Protein AF-A0A835RWF3-F1 (afdb_monomer)

Sequence (183 aa):
MAVLRDACENWGFFELLNHGISHELMDKVERLTKEHYRRFQEQRFREFASKTLEVGEDKKIVDNLDWESTFFIRHLPVSNIADIPDLEGDHRATMKEFAVELEKLAERLLDLLCEDLGLEKGYLKKAFLGSDGFPTFGTKDDKVSGLQLLKDGRWVDVPRSATPSWSTSETNWRSSRTGGIRA

Foldseek 3Di:
DVLLVCCCVAPVDFDDDPLPPDPVLVVVLVVVVVVLCVPPPVVVLVVVVVVLVVVCPPVVVNVPDDSDTDDDFDPPPDTCLVVPPSQDDPNSVSVNVVVVSVVVSQLVVVQVVCVVVVHDRCPVVVVVVDDPDGPDDDDDDLPDWDDWDQHPNDTDTPDRDPDDPDDDDDPDGDDPDDDDDDD

Mean predicted aligned error: 9.59 Å

Solvent-accessible surface area (backbone atoms only — not comparable to full-atom values): 11978 Å² total; per-residue (Å²): 106,72,68,59,51,48,30,53,77,77,60,71,58,81,88,80,75,91,74,78,70,57,65,70,56,52,55,48,50,53,51,46,51,56,52,46,37,67,76,70,40,47,66,59,47,49,55,51,52,52,52,56,62,73,58,54,84,50,60,78,62,60,77,73,54,79,96,74,85,86,83,86,76,42,69,66,98,64,55,47,59,84,75,42,82,93,50,52,73,69,53,43,53,51,54,53,55,50,50,54,52,49,51,56,45,48,54,54,51,39,35,52,50,18,57,75,70,73,43,59,78,53,48,55,56,61,60,42,75,79,50,102,53,70,91,81,84,81,88,75,62,71,84,63,79,83,58,64,47,82,52,96,93,37,83,41,75,56,73,57,67,86,61,65,90,89,70,74,101,64,97,73,89,78,80,89,83,82,83,87,80,92,130

Organism: Vanilla planifolia (NCBI:txid51239)

InterPro domains:
  IPR026992 Non-haem dioxygenase, N-terminal domain [PF14226] (3-76)
  IPR027443 Isopenicillin N synthase-like superfamily [G3DSA:2.60.120.330] (1-137)
  IPR050295 Plant 2-oxoglutarate-dependent oxidoreductases [PTHR47991] (4-122)

Structure (mmCIF, N/CA/C/O backbone):
data_AF-A0A835RWF3-F1
#
_entry.id   AF-A0A835RWF3-F1
#
loop_
_atom_site.group_PDB
_atom_site.id
_atom_site.type_symbol
_atom_site.label_atom_id
_atom_site.label_alt_id
_atom_site.label_comp_id
_atom_site.label_asym_id
_atom_site.label_entity_id
_atom_site.label_seq_id
_atom_site.pdbx_PDB_ins_code
_atom_site.Cartn_x
_atom_site.Cartn_y
_atom_site.Cartn_z
_atom_site.occupancy
_atom_site.B_iso_or_equiv
_atom_site.auth_seq_id
_atom_site.auth_comp_id
_atom_site.auth_asym_id
_atom_site.auth_atom_id
_atom_site.pdbx_PDB_model_num
ATOM 1 N N . MET A 1 1 ? -19.189 1.560 11.963 1.00 60.47 1 MET A N 1
ATOM 2 C CA . MET A 1 1 ? -18.622 0.397 12.673 1.00 60.47 1 MET A CA 1
ATOM 3 C C . MET A 1 1 ? -19.143 -0.931 12.128 1.00 60.47 1 MET A C 1
ATOM 5 O O . MET A 1 1 ? -18.334 -1.683 11.615 1.00 60.47 1 MET A O 1
ATOM 9 N N . ALA A 1 2 ? -20.461 -1.188 12.059 1.00 80.12 2 ALA A N 1
ATOM 10 C CA . ALA A 1 2 ? -20.990 -2.470 11.543 1.00 80.12 2 ALA A CA 1
ATOM 11 C C . ALA A 1 2 ? -20.459 -2.906 10.155 1.00 80.12 2 ALA A C 1
ATOM 13 O O . ALA A 1 2 ? -20.201 -4.084 9.952 1.00 80.12 2 ALA A O 1
ATOM 14 N N . VAL A 1 3 ? -20.253 -1.970 9.218 1.00 87.69 3 VAL A N 1
ATOM 15 C CA . VAL A 1 3 ? -19.729 -2.280 7.870 1.00 87.69 3 VAL A CA 1
ATOM 16 C C . VAL A 1 3 ? -18.238 -2.637 7.879 1.00 87.69 3 VAL A C 1
ATOM 18 O O . VAL A 1 3 ? -17.827 -3.504 7.118 1.00 87.69 3 VAL A O 1
ATOM 21 N N . LEU A 1 4 ? -17.432 -1.988 8.730 1.00 87.88 4 LEU A N 1
ATOM 22 C CA . LEU A 1 4 ? -16.002 -2.297 8.853 1.00 87.88 4 LEU A CA 1
ATOM 23 C C . LEU A 1 4 ? -15.826 -3.692 9.450 1.00 87.88 4 LEU A C 1
ATOM 25 O O . LEU A 1 4 ? -15.134 -4.518 8.868 1.00 87.88 4 LEU A O 1
ATOM 29 N N . ARG A 1 5 ? -16.533 -3.969 10.551 1.00 90.00 5 ARG A N 1
ATOM 30 C CA . ARG A 1 5 ? -16.585 -5.300 11.156 1.00 90.00 5 ARG A CA 1
ATOM 31 C C . ARG A 1 5 ? -16.996 -6.374 10.154 1.00 90.00 5 ARG A C 1
ATOM 33 O O . ARG A 1 5 ? -16.280 -7.353 10.010 1.00 90.00 5 ARG A O 1
ATOM 40 N N . ASP A 1 6 ? -18.111 -6.176 9.451 1.00 92.44 6 ASP A N 1
ATOM 41 C CA . ASP A 1 6 ? -18.599 -7.126 8.444 1.00 92.44 6 ASP A CA 1
ATOM 42 C C . ASP A 1 6 ? -17.549 -7.390 7.356 1.00 92.44 6 ASP A C 1
ATOM 44 O O . ASP A 1 6 ? -17.281 -8.538 7.013 1.00 92.44 6 ASP A O 1
ATOM 48 N N . ALA A 1 7 ? -16.897 -6.340 6.852 1.00 92.50 7 ALA A N 1
ATOM 49 C CA . ALA A 1 7 ? -15.831 -6.492 5.873 1.00 92.50 7 ALA A CA 1
ATOM 50 C C . ALA A 1 7 ? -14.620 -7.254 6.439 1.00 92.50 7 ALA A C 1
ATOM 52 O O . ALA A 1 7 ? -14.084 -8.139 5.775 1.00 92.50 7 ALA A O 1
ATOM 53 N N . CYS A 1 8 ? -14.200 -6.962 7.669 1.00 91.62 8 CYS A N 1
ATOM 54 C CA . CYS A 1 8 ? -13.105 -7.677 8.320 1.00 91.62 8 CYS A CA 1
ATOM 55 C C . CYS A 1 8 ? -13.433 -9.157 8.562 1.00 91.62 8 CYS A C 1
ATOM 57 O O . CYS A 1 8 ? -12.601 -10.008 8.263 1.00 91.62 8 CYS A O 1
ATOM 59 N N . GLU A 1 9 ? -14.627 -9.466 9.068 1.00 92.44 9 GLU A N 1
ATOM 60 C CA . GLU A 1 9 ? -15.036 -10.829 9.428 1.00 92.44 9 GLU A CA 1
ATOM 61 C C . GLU A 1 9 ? -15.350 -11.692 8.200 1.00 92.44 9 GLU A C 1
ATOM 63 O O . GLU A 1 9 ? -14.989 -12.867 8.161 1.00 92.44 9 GLU A O 1
ATOM 68 N N . ASN A 1 10 ? -16.004 -11.119 7.185 1.00 93.62 10 ASN A N 1
ATOM 69 C CA . ASN A 1 10 ? -16.539 -11.893 6.063 1.00 93.62 10 ASN A CA 1
ATOM 70 C C . ASN A 1 10 ? -15.704 -11.797 4.784 1.00 93.62 10 ASN A C 1
ATOM 72 O O . ASN A 1 10 ? -15.811 -12.689 3.940 1.00 93.62 10 ASN A O 1
ATOM 76 N N . TRP A 1 11 ? -14.890 -10.751 4.622 1.00 93.44 11 TRP A N 1
ATOM 77 C CA . TRP A 1 11 ? -14.106 -10.528 3.402 1.00 93.44 11 TRP A CA 1
ATOM 78 C C . TRP A 1 11 ? -12.598 -10.522 3.633 1.00 93.44 11 TRP A C 1
ATOM 80 O O . TRP A 1 11 ? -11.858 -10.937 2.746 1.00 93.44 11 TRP A O 1
ATOM 90 N N . GLY A 1 12 ? -12.128 -10.017 4.777 1.00 90.62 12 GLY A N 1
ATOM 91 C CA . GLY A 1 12 ? -10.701 -9.769 5.012 1.00 90.62 12 GLY A CA 1
ATOM 92 C C . GLY A 1 12 ? -10.102 -8.693 4.092 1.00 90.62 12 GLY A C 1
ATOM 93 O O . GLY A 1 12 ? -8.891 -8.495 4.082 1.00 90.62 12 GLY A O 1
ATOM 94 N N . PHE A 1 13 ? -10.940 -7.998 3.315 1.00 90.19 13 PHE A N 1
ATOM 95 C CA . PHE A 1 13 ? -10.551 -6.982 2.344 1.00 90.19 13 PHE A CA 1
ATOM 96 C C . PHE A 1 13 ? -11.659 -5.934 2.207 1.00 90.19 13 PHE A C 1
ATOM 98 O O . PHE A 1 13 ? -12.844 -6.270 2.221 1.00 90.19 13 PHE A O 1
ATOM 105 N N . PHE A 1 14 ? -11.286 -4.665 2.052 1.00 90.12 14 PHE A N 1
ATOM 106 C CA . PHE A 1 14 ? -12.218 -3.571 1.788 1.00 90.12 14 PHE A CA 1
ATOM 107 C C . PHE A 1 14 ? -11.515 -2.383 1.139 1.00 90.12 14 PHE A C 1
ATOM 109 O O . PHE A 1 14 ? -10.312 -2.184 1.286 1.00 90.12 14 PHE A O 1
ATOM 116 N N . GLU A 1 15 ? -12.299 -1.569 0.440 1.00 88.94 15 GLU A N 1
ATOM 117 C CA . GLU A 1 15 ? -11.853 -0.289 -0.095 1.00 88.94 15 GLU A CA 1
ATOM 118 C C . GLU A 1 15 ? -12.130 0.830 0.916 1.00 88.94 15 GLU A C 1
ATOM 120 O O . GLU A 1 15 ? -13.226 0.934 1.474 1.00 88.94 15 GLU A O 1
ATOM 125 N N . LEU A 1 16 ? -11.134 1.687 1.135 1.00 88.31 16 LEU A N 1
ATOM 126 C CA . LEU A 1 16 ? -11.281 2.913 1.910 1.00 88.31 16 LEU A CA 1
ATOM 127 C C . LEU A 1 16 ? -11.427 4.088 0.949 1.00 88.31 16 LEU A C 1
ATOM 129 O O . LEU A 1 16 ? -10.512 4.388 0.192 1.00 88.31 16 LEU A O 1
ATOM 133 N N . LEU A 1 17 ? -12.561 4.778 1.020 1.00 88.62 17 LEU A N 1
ATOM 134 C CA . LEU A 1 17 ? -12.793 6.042 0.323 1.00 88.62 17 LEU A CA 1
ATOM 135 C C . LEU A 1 17 ? -12.672 7.202 1.313 1.00 88.62 17 LEU A C 1
ATOM 137 O O . LEU A 1 17 ? -12.885 7.021 2.512 1.00 88.62 17 LEU A O 1
ATOM 141 N N . ASN A 1 18 ? -12.361 8.403 0.817 1.00 89.88 18 ASN A N 1
ATOM 142 C CA . ASN A 1 18 ? -12.198 9.605 1.648 1.00 89.88 18 ASN A CA 1
ATOM 143 C C . ASN A 1 18 ? -11.175 9.409 2.791 1.00 89.88 18 ASN A C 1
ATOM 145 O O . ASN A 1 18 ? -11.361 9.887 3.907 1.00 89.88 18 ASN A O 1
ATOM 149 N N . HIS A 1 19 ? -10.085 8.688 2.512 1.00 90.94 19 HIS A N 1
ATOM 150 C CA . HIS A 1 19 ? -9.054 8.299 3.486 1.00 90.94 19 HIS A CA 1
ATOM 151 C C . HIS A 1 19 ? -8.172 9.465 3.979 1.00 90.94 19 HIS A C 1
ATOM 153 O O . HIS A 1 19 ? -7.425 9.308 4.949 1.00 90.94 19 HIS A O 1
ATOM 159 N N . GLY A 1 20 ? -8.267 10.633 3.334 1.00 92.88 20 GLY A N 1
ATOM 160 C CA . GLY A 1 20 ? -7.576 11.867 3.723 1.00 92.88 20 GLY A CA 1
ATOM 161 C C . GLY A 1 20 ? -6.173 12.042 3.138 1.00 92.88 20 GLY A C 1
ATOM 162 O O . GLY A 1 20 ? -5.530 13.041 3.436 1.00 92.88 20 GLY A O 1
ATOM 163 N N . ILE A 1 21 ? -5.707 11.112 2.297 1.00 94.69 21 ILE A N 1
ATOM 164 C CA . ILE A 1 21 ? -4.452 11.291 1.547 1.00 94.69 21 ILE A CA 1
ATOM 165 C C . ILE A 1 21 ? -4.753 12.181 0.344 1.00 94.69 21 ILE A C 1
ATOM 167 O O . ILE A 1 21 ? -5.747 11.956 -0.349 1.00 94.69 21 ILE A O 1
ATOM 171 N N . SER A 1 22 ? -3.904 13.185 0.113 1.00 96.31 22 SER A N 1
ATOM 172 C CA . SER A 1 22 ? -4.084 14.132 -0.985 1.00 96.31 22 SER A CA 1
ATOM 173 C C . SER A 1 22 ? -4.167 13.422 -2.331 1.00 96.31 22 SER A C 1
ATOM 175 O O . SER A 1 22 ? -3.372 12.546 -2.665 1.00 96.31 22 SER A O 1
ATOM 177 N N . HIS A 1 23 ? -5.125 13.878 -3.118 1.00 92.44 23 HIS A N 1
ATOM 178 C CA . HIS A 1 23 ? -5.380 13.424 -4.469 1.00 92.44 23 HIS A CA 1
ATOM 179 C C . HIS A 1 23 ? -4.183 13.693 -5.386 1.00 92.44 23 HIS A C 1
ATOM 181 O O . HIS A 1 23 ? -3.726 12.814 -6.106 1.00 92.44 23 HIS A O 1
ATOM 187 N N . GLU A 1 24 ? -3.600 14.884 -5.250 1.00 95.94 24 GLU A N 1
ATOM 188 C CA . GLU A 1 24 ? -2.390 15.288 -5.963 1.00 95.94 24 GLU A CA 1
ATOM 189 C C . GLU A 1 24 ? -1.197 14.384 -5.620 1.00 95.94 24 GLU A C 1
ATOM 191 O O . GLU A 1 24 ? -0.414 14.024 -6.499 1.00 95.94 24 GLU A O 1
ATOM 196 N N . LEU A 1 25 ? -1.076 13.968 -4.353 1.00 96.00 25 LEU A N 1
ATOM 197 C CA . LEU A 1 25 ? -0.019 13.055 -3.920 1.00 96.00 25 LEU A CA 1
ATOM 198 C C . LEU A 1 25 ? -0.203 11.663 -4.537 1.00 96.00 25 LEU A C 1
ATOM 200 O O . LEU A 1 25 ? 0.760 11.096 -5.048 1.00 96.00 25 LEU A O 1
ATOM 204 N N . MET A 1 26 ? -1.430 11.136 -4.539 1.00 94.38 26 MET A N 1
ATOM 205 C CA . MET A 1 26 ? -1.761 9.846 -5.159 1.00 94.38 26 MET A CA 1
ATOM 206 C C . MET A 1 26 ? -1.460 9.851 -6.665 1.00 94.38 26 MET A C 1
ATOM 208 O O . MET A 1 26 ? -0.757 8.962 -7.149 1.00 94.38 26 MET A O 1
ATOM 212 N N . ASP A 1 27 ? -1.898 10.893 -7.380 1.00 94.00 27 ASP A N 1
ATOM 213 C CA . ASP A 1 27 ? -1.648 11.065 -8.818 1.00 94.00 27 ASP A CA 1
ATOM 214 C C . ASP A 1 27 ? -0.138 11.155 -9.111 1.00 94.00 27 ASP A C 1
ATOM 216 O O . ASP A 1 27 ? 0.378 10.580 -10.077 1.00 94.00 27 ASP A O 1
ATOM 220 N N . LYS A 1 28 ? 0.614 11.850 -8.247 1.00 96.19 28 LYS A N 1
ATOM 221 C CA . LYS A 1 28 ? 2.070 11.977 -8.361 1.00 96.19 28 LYS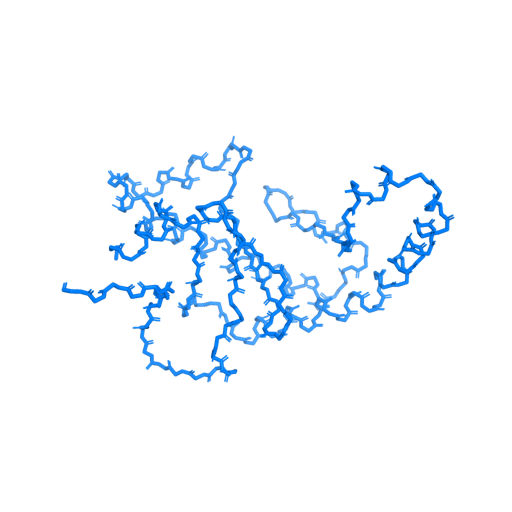 A CA 1
ATOM 222 C C . LYS A 1 28 ? 2.787 10.647 -8.119 1.00 96.19 28 LYS A C 1
ATOM 224 O O . LYS A 1 28 ? 3.695 10.318 -8.885 1.00 96.19 28 LYS A O 1
ATOM 229 N N . VAL A 1 29 ? 2.379 9.879 -7.104 1.00 95.38 29 VAL A N 1
ATOM 230 C CA . VAL A 1 29 ? 2.902 8.530 -6.819 1.00 95.38 29 VAL A CA 1
ATOM 231 C C . VAL A 1 29 ? 2.658 7.605 -8.007 1.00 95.38 29 VAL A C 1
ATOM 233 O O . VAL A 1 29 ? 3.597 6.959 -8.475 1.00 95.38 29 VAL A O 1
ATOM 236 N N . GLU A 1 30 ? 1.434 7.573 -8.540 1.00 94.06 30 GLU A N 1
ATOM 237 C CA . GLU A 1 30 ? 1.084 6.742 -9.695 1.00 94.06 30 GLU A CA 1
ATOM 238 C C . GLU A 1 30 ? 1.959 7.085 -10.907 1.00 94.06 30 GLU A C 1
ATOM 240 O O . GLU A 1 30 ? 2.602 6.209 -11.499 1.00 94.06 30 GLU A O 1
ATOM 245 N N . ARG A 1 31 ? 2.031 8.375 -11.254 1.00 95.38 31 ARG A N 1
ATOM 246 C CA . ARG A 1 31 ? 2.806 8.858 -12.397 1.00 95.38 31 ARG A CA 1
ATOM 247 C C . ARG A 1 31 ? 4.287 8.500 -12.267 1.00 95.38 31 ARG A C 1
ATOM 249 O O . ARG A 1 31 ? 4.854 7.929 -13.198 1.00 95.38 31 ARG A O 1
ATOM 256 N N . LEU A 1 32 ? 4.911 8.809 -11.129 1.00 95.50 32 LEU A N 1
ATOM 257 C CA . LEU A 1 32 ? 6.342 8.565 -10.916 1.00 95.50 32 LEU A CA 1
ATOM 258 C C . LEU A 1 32 ? 6.672 7.070 -10.851 1.00 95.50 32 LEU A C 1
ATOM 260 O O . LEU A 1 32 ? 7.703 6.655 -11.381 1.00 95.50 32 LEU A O 1
ATOM 264 N N . THR A 1 33 ? 5.775 6.246 -10.304 1.00 93.94 33 THR A N 1
ATOM 265 C CA . THR A 1 33 ? 5.931 4.783 -10.295 1.00 93.94 33 THR A CA 1
ATOM 266 C C . THR A 1 33 ? 5.896 4.217 -11.717 1.00 93.94 33 THR A C 1
ATOM 268 O O . THR A 1 33 ? 6.773 3.436 -12.098 1.00 93.94 33 THR A O 1
ATOM 271 N N . LYS A 1 34 ? 4.940 4.662 -12.547 1.00 93.69 34 LYS A N 1
ATOM 272 C CA . LYS A 1 34 ? 4.842 4.265 -13.964 1.00 93.69 34 LYS A CA 1
ATOM 273 C C . LYS A 1 34 ? 6.049 4.737 -14.780 1.00 93.69 34 LYS A C 1
ATOM 275 O O . LYS A 1 34 ? 6.561 3.988 -15.611 1.00 93.69 34 LYS A O 1
ATOM 280 N N . GLU A 1 35 ? 6.526 5.959 -14.548 1.00 94.81 35 GLU A N 1
ATOM 281 C CA . GLU A 1 35 ? 7.738 6.485 -15.188 1.00 94.81 35 GLU 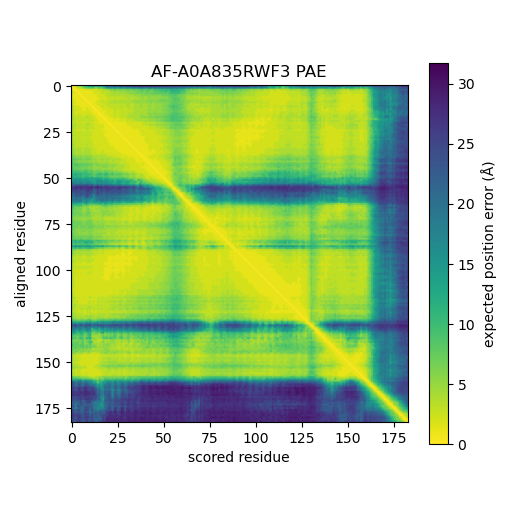A CA 1
ATOM 282 C C . GLU A 1 35 ? 8.991 5.697 -14.782 1.00 94.81 35 GLU A C 1
ATOM 284 O O . GLU A 1 35 ? 9.794 5.346 -15.647 1.00 94.81 35 GLU A O 1
ATOM 289 N N . HIS A 1 36 ? 9.142 5.373 -13.496 1.00 94.19 36 HIS A N 1
ATOM 290 C CA . HIS A 1 36 ? 10.252 4.568 -12.990 1.00 94.19 36 HIS A CA 1
ATOM 291 C C . HIS A 1 36 ? 10.258 3.163 -13.603 1.00 94.19 36 HIS A C 1
ATOM 293 O O . HIS A 1 36 ? 11.308 2.705 -14.053 1.00 94.19 36 HIS A O 1
ATOM 299 N N . TYR A 1 37 ? 9.094 2.505 -13.705 1.00 93.50 37 TYR A N 1
ATOM 300 C CA . TYR A 1 37 ? 8.985 1.211 -14.384 1.00 93.50 37 TYR A CA 1
ATOM 301 C C . TYR A 1 37 ? 9.517 1.281 -15.820 1.00 93.50 37 TYR A C 1
ATOM 303 O O . TYR A 1 37 ? 10.431 0.535 -16.166 1.00 93.50 37 TYR A O 1
ATOM 311 N N . ARG A 1 38 ? 9.012 2.225 -16.627 1.00 94.69 38 ARG A N 1
ATOM 312 C CA . ARG A 1 38 ? 9.420 2.390 -18.035 1.00 94.69 38 ARG A CA 1
ATOM 313 C C . ARG A 1 38 ? 10.918 2.649 -18.189 1.00 94.69 38 ARG A C 1
ATOM 315 O O . ARG A 1 38 ? 11.529 2.175 -19.138 1.00 94.69 38 ARG A O 1
ATOM 322 N N . ARG A 1 39 ? 11.510 3.427 -17.278 1.00 93.50 39 ARG A N 1
ATOM 323 C CA . ARG A 1 39 ? 12.925 3.820 -17.365 1.00 93.50 39 ARG A CA 1
ATOM 324 C C . ARG A 1 39 ? 13.886 2.740 -16.880 1.00 93.50 39 ARG A C 1
ATOM 326 O O . ARG A 1 39 ? 14.922 2.551 -17.504 1.00 93.50 39 ARG A O 1
ATOM 333 N N . PHE A 1 40 ? 13.568 2.069 -15.774 1.00 91.56 40 PHE A N 1
ATOM 334 C CA . PHE A 1 40 ? 14.557 1.274 -15.036 1.00 91.56 40 PHE A CA 1
ATOM 335 C C . PHE A 1 40 ? 14.208 -0.209 -14.912 1.00 91.56 40 PHE A C 1
ATOM 337 O O . PHE A 1 40 ? 15.105 -1.034 -14.736 1.00 91.56 40 PHE A O 1
ATOM 344 N N . GLN A 1 41 ? 12.928 -0.572 -15.010 1.00 90.25 41 GLN A N 1
ATOM 345 C CA . GLN A 1 41 ? 12.485 -1.948 -14.774 1.00 90.25 41 GLN A CA 1
ATOM 346 C C . GLN A 1 41 ? 12.061 -2.676 -16.047 1.00 90.25 41 GLN A C 1
ATOM 348 O O . GLN A 1 41 ? 12.323 -3.866 -16.176 1.00 90.25 41 GLN A O 1
ATOM 353 N N . GLU A 1 42 ? 11.455 -1.977 -17.006 1.00 93.69 42 GLU A N 1
ATOM 354 C CA . GLU A 1 42 ? 10.841 -2.591 -18.184 1.00 93.69 42 GLU A CA 1
ATOM 355 C C . GLU A 1 42 ? 11.834 -3.424 -19.001 1.00 93.69 42 GLU A C 1
ATOM 357 O O . GLU A 1 42 ? 11.530 -4.558 -19.367 1.00 93.69 42 GLU A O 1
ATOM 362 N N . GLN A 1 43 ? 13.043 -2.910 -19.248 1.00 92.00 43 GLN A N 1
ATOM 363 C CA . GLN A 1 43 ? 14.064 -3.671 -19.970 1.00 92.00 43 GLN A CA 1
ATOM 364 C C . GLN A 1 43 ? 14.501 -4.918 -19.189 1.00 92.00 43 GLN A C 1
ATOM 366 O O . GLN A 1 43 ? 14.512 -6.011 -19.752 1.00 92.00 43 GLN A O 1
ATOM 371 N N . ARG A 1 44 ? 14.808 -4.772 -17.892 1.00 89.06 44 ARG A N 1
ATOM 372 C CA . ARG A 1 44 ? 15.211 -5.893 -17.023 1.00 89.06 44 ARG A CA 1
ATOM 373 C C . ARG A 1 44 ? 14.125 -6.973 -16.987 1.00 89.06 44 ARG A C 1
ATOM 375 O O . ARG A 1 44 ? 14.429 -8.158 -17.086 1.00 89.06 44 ARG A O 1
ATOM 382 N N . PHE A 1 45 ? 12.861 -6.557 -16.916 1.00 90.31 45 PHE A N 1
ATOM 383 C CA . PHE A 1 45 ? 11.712 -7.452 -16.940 1.00 90.31 45 PHE A CA 1
ATOM 384 C C . PHE A 1 45 ? 11.550 -8.162 -18.289 1.00 90.31 45 PHE A C 1
ATOM 386 O O . PHE A 1 45 ? 11.323 -9.366 -18.321 1.00 90.31 45 PHE A O 1
ATOM 393 N N . ARG A 1 46 ? 11.716 -7.457 -19.415 1.00 88.81 46 ARG A N 1
ATOM 394 C CA . ARG A 1 46 ? 11.670 -8.068 -20.755 1.00 88.81 46 ARG A CA 1
ATOM 395 C C . ARG A 1 46 ? 12.784 -9.093 -20.960 1.00 88.81 46 ARG A C 1
ATOM 397 O O . ARG A 1 46 ? 12.530 -10.153 -21.521 1.00 88.81 46 ARG A O 1
ATOM 404 N N . GLU A 1 47 ? 13.997 -8.803 -20.495 1.00 88.25 47 GLU A N 1
ATOM 405 C CA . GLU A 1 47 ? 15.125 -9.740 -20.555 1.00 88.25 47 GLU A CA 1
ATOM 406 C C . GLU A 1 47 ? 14.874 -10.986 -19.699 1.00 88.25 47 GLU A C 1
ATOM 408 O O . GLU A 1 47 ? 15.140 -12.104 -20.139 1.00 88.25 47 GLU A O 1
ATOM 413 N N . PHE A 1 48 ? 14.328 -10.801 -18.495 1.00 85.94 48 PHE A N 1
ATOM 414 C CA . PHE A 1 48 ? 13.883 -11.895 -17.637 1.00 85.94 48 PHE A CA 1
ATOM 415 C C . PHE A 1 48 ? 12.802 -12.742 -18.319 1.00 85.94 48 PHE A C 1
ATOM 417 O O . PHE A 1 48 ? 12.960 -13.954 -18.436 1.00 85.94 48 PHE A O 1
ATOM 424 N N . ALA A 1 49 ? 11.753 -12.106 -18.844 1.00 84.19 49 ALA A N 1
ATOM 425 C CA . ALA A 1 49 ? 10.658 -12.777 -19.533 1.00 84.19 49 ALA A CA 1
ATOM 426 C C . ALA A 1 49 ? 11.139 -13.569 -20.761 1.00 84.19 49 ALA A C 1
ATOM 428 O O . ALA A 1 49 ? 10.744 -14.719 -20.930 1.00 84.19 49 ALA A O 1
ATOM 429 N N . SER A 1 50 ? 12.026 -12.993 -21.583 1.00 84.62 50 SER A N 1
ATOM 430 C CA . SER A 1 50 ? 12.622 -13.673 -22.745 1.00 84.62 50 SER A CA 1
ATOM 431 C C . SER A 1 50 ? 13.342 -14.951 -22.329 1.00 84.62 50 SER A C 1
ATOM 433 O O . SER A 1 50 ? 13.058 -16.019 -22.863 1.00 84.62 50 SER A O 1
ATOM 435 N N . LYS A 1 51 ? 14.221 -14.864 -21.322 1.00 80.38 51 LYS A N 1
ATOM 436 C CA . LYS A 1 51 ? 14.982 -16.019 -20.824 1.00 80.38 51 LYS A CA 1
ATOM 437 C C . LYS A 1 51 ? 14.068 -17.100 -20.255 1.00 80.38 51 LYS A C 1
ATOM 439 O O . LYS A 1 51 ? 14.266 -18.273 -20.544 1.00 80.38 51 LYS A O 1
ATOM 444 N N . THR A 1 52 ? 13.058 -16.721 -19.476 1.00 77.44 52 THR A N 1
ATOM 445 C CA . THR A 1 52 ? 12.100 -17.673 -18.897 1.00 77.44 52 THR A CA 1
ATOM 446 C C . THR A 1 52 ? 11.291 -18.396 -19.977 1.00 77.44 52 THR A C 1
ATOM 448 O O . THR A 1 52 ? 11.064 -19.598 -19.866 1.00 77.44 52 THR A O 1
ATOM 451 N N . LEU A 1 53 ? 10.896 -17.697 -21.047 1.00 75.12 53 LEU A N 1
ATOM 452 C CA . LEU A 1 53 ? 10.181 -18.295 -22.179 1.00 75.12 53 LEU A CA 1
ATOM 453 C C . LEU A 1 53 ? 11.081 -19.203 -23.033 1.00 75.12 53 LEU A C 1
ATOM 455 O O . LEU A 1 53 ? 10.619 -20.241 -23.499 1.00 75.12 53 LEU A O 1
ATOM 459 N N . GLU A 1 54 ? 12.358 -18.853 -23.207 1.00 73.19 54 GLU A N 1
ATOM 460 C CA . GLU A 1 54 ? 13.351 -19.677 -23.917 1.00 73.19 54 GLU A CA 1
ATOM 461 C C . GLU A 1 54 ? 13.709 -20.966 -23.156 1.00 73.19 54 GLU A C 1
ATOM 463 O O . GLU A 1 54 ? 13.935 -22.002 -23.774 1.00 73.19 54 GLU A O 1
ATOM 468 N N . VAL A 1 55 ? 13.708 -20.931 -21.818 1.00 65.25 55 VAL A N 1
ATOM 469 C CA . VAL A 1 55 ? 13.956 -22.092 -20.933 1.00 65.25 55 VAL A CA 1
ATOM 470 C C . VAL A 1 55 ? 12.699 -22.972 -20.754 1.00 65.25 55 VAL A C 1
ATOM 472 O O . VAL A 1 55 ? 12.742 -24.000 -20.079 1.00 65.25 55 VAL A O 1
ATOM 475 N N . GLY A 1 56 ? 11.576 -22.617 -21.390 1.00 58.94 56 GLY A N 1
ATOM 476 C CA . GLY A 1 56 ? 10.244 -23.219 -21.232 1.00 58.94 56 GLY A CA 1
ATOM 477 C C . GLY A 1 56 ? 10.067 -24.700 -21.613 1.00 58.94 56 GLY A C 1
ATOM 478 O O . GLY A 1 56 ? 8.928 -25.152 -21.743 1.00 58.94 56 GLY A O 1
ATOM 479 N N . GLU A 1 57 ? 11.139 -25.480 -21.772 1.00 55.22 57 GLU A N 1
ATOM 480 C CA . GLU A 1 57 ? 11.062 -26.941 -21.922 1.00 55.22 57 GLU A CA 1
ATOM 481 C C . GLU A 1 57 ? 10.683 -27.646 -20.603 1.00 55.22 57 GLU A C 1
ATOM 483 O O . GLU A 1 57 ? 10.084 -28.722 -20.634 1.00 55.22 57 GLU A O 1
ATOM 488 N N . ASP A 1 58 ? 10.917 -27.011 -19.446 1.00 62.75 58 ASP A N 1
ATOM 489 C CA . ASP A 1 58 ? 10.607 -27.566 -18.122 1.00 62.75 58 ASP A CA 1
ATOM 490 C C . ASP A 1 58 ? 9.414 -26.835 -17.463 1.00 62.75 58 ASP A C 1
ATOM 492 O O . ASP A 1 58 ? 9.558 -25.970 -16.595 1.00 62.75 58 ASP A O 1
ATOM 496 N N . LYS A 1 59 ? 8.190 -27.182 -17.896 1.00 59.12 59 LYS A N 1
ATOM 497 C CA . LYS A 1 59 ? 6.912 -26.539 -17.493 1.00 59.12 59 LYS A CA 1
ATOM 498 C C . LYS A 1 59 ? 6.744 -26.304 -15.984 1.00 59.12 59 LYS A C 1
ATOM 500 O O . LYS A 1 59 ? 6.139 -25.317 -15.585 1.00 59.12 59 LYS A O 1
ATOM 505 N N . LYS A 1 60 ? 7.310 -27.172 -15.138 1.00 62.56 60 LYS A N 1
ATOM 506 C CA . LYS A 1 60 ? 7.224 -27.053 -13.670 1.00 62.56 60 LYS A CA 1
ATOM 507 C C . LYS A 1 60 ? 7.934 -25.819 -13.102 1.00 62.56 60 LYS A C 1
ATOM 509 O O . LYS A 1 60 ? 7.587 -25.388 -12.005 1.00 62.56 60 LYS A O 1
ATOM 514 N N . ILE A 1 61 ? 8.940 -25.289 -13.798 1.00 61.38 61 ILE A N 1
ATOM 515 C CA . ILE A 1 61 ? 9.686 -24.102 -13.360 1.00 61.38 61 ILE A CA 1
ATOM 516 C C . ILE A 1 61 ? 8.881 -22.834 -13.669 1.00 61.38 61 ILE A C 1
ATOM 518 O O . ILE A 1 61 ? 8.826 -21.930 -12.841 1.00 61.38 61 ILE A O 1
ATOM 522 N N . VAL A 1 62 ? 8.209 -22.796 -14.823 1.00 64.12 62 VAL A N 1
ATOM 523 C CA . VAL A 1 62 ? 7.402 -21.647 -15.264 1.00 64.12 62 VAL A CA 1
ATOM 524 C C . VAL A 1 62 ? 6.125 -21.495 -14.429 1.00 64.12 62 VAL A C 1
ATOM 526 O O . VAL A 1 62 ? 5.772 -20.375 -14.078 1.00 64.12 62 VAL A O 1
ATOM 529 N N . ASP A 1 63 ? 5.479 -22.600 -14.039 1.00 68.81 63 ASP A N 1
ATOM 530 C CA . ASP A 1 63 ? 4.239 -22.572 -13.238 1.00 68.81 63 ASP A CA 1
ATOM 531 C C . ASP A 1 63 ? 4.424 -22.019 -11.806 1.00 68.81 63 ASP A C 1
ATOM 533 O O . ASP A 1 63 ? 3.441 -21.699 -11.144 1.00 68.81 63 ASP A O 1
ATOM 537 N N . ASN A 1 64 ? 5.665 -21.903 -11.317 1.00 74.94 64 ASN A N 1
ATOM 538 C CA . ASN A 1 64 ? 5.987 -21.402 -9.972 1.00 74.94 64 ASN A CA 1
ATOM 539 C C . ASN A 1 64 ? 6.650 -20.015 -9.986 1.00 74.94 64 ASN A C 1
ATOM 541 O O . ASN A 1 64 ? 7.277 -19.627 -8.999 1.00 74.94 64 ASN A O 1
ATOM 545 N N . LEU A 1 65 ? 6.579 -19.299 -11.109 1.00 79.38 65 LEU A N 1
ATOM 546 C CA . LEU A 1 65 ? 7.256 -18.022 -11.290 1.00 79.38 65 LEU A CA 1
ATOM 547 C C . LEU A 1 65 ? 6.239 -16.892 -11.458 1.00 79.38 65 LEU A C 1
ATOM 549 O O . LEU A 1 65 ? 5.397 -16.925 -12.355 1.00 79.38 65 LEU A O 1
ATOM 553 N N . ASP A 1 66 ? 6.348 -15.871 -10.610 1.00 83.12 66 ASP A N 1
ATOM 554 C CA . ASP A 1 66 ? 5.463 -14.712 -10.663 1.00 83.12 66 ASP A CA 1
ATOM 555 C C . ASP A 1 66 ? 5.825 -13.808 -11.848 1.00 83.12 66 ASP A C 1
ATOM 557 O O . ASP A 1 66 ? 6.964 -13.353 -11.998 1.00 83.12 66 ASP A O 1
ATOM 561 N N . TRP A 1 67 ? 4.839 -13.516 -12.700 1.00 88.38 67 TRP A N 1
ATOM 562 C CA . TRP A 1 67 ? 4.974 -12.530 -13.774 1.00 88.38 67 TRP A CA 1
ATOM 563 C C . TRP A 1 67 ? 4.879 -11.114 -13.191 1.00 88.38 67 TRP A C 1
ATOM 565 O O . TRP A 1 67 ? 3.880 -10.412 -13.350 1.00 88.38 67 TRP A O 1
ATOM 575 N N . GLU A 1 68 ? 5.923 -10.708 -12.473 1.00 89.69 68 GLU A N 1
ATOM 576 C CA . GLU A 1 68 ? 5.946 -9.476 -11.688 1.00 89.69 68 GLU A CA 1
ATOM 577 C C . GLU A 1 68 ? 7.285 -8.731 -11.831 1.00 89.69 68 GLU A C 1
ATOM 579 O O . GLU A 1 68 ? 8.342 -9.324 -12.047 1.00 89.69 68 GLU A O 1
ATOM 584 N N . SER A 1 69 ? 7.246 -7.402 -11.702 1.00 90.12 69 SER A N 1
ATOM 585 C CA . SER A 1 69 ? 8.433 -6.550 -11.608 1.00 90.12 69 SER A CA 1
ATOM 586 C C . SER A 1 69 ? 8.304 -5.639 -10.395 1.00 90.12 69 SER A C 1
ATOM 588 O O . SER A 1 69 ? 7.549 -4.664 -10.432 1.00 90.12 69 SER A O 1
ATOM 590 N N . THR A 1 70 ? 9.090 -5.922 -9.358 1.00 90.44 70 THR A N 1
ATOM 591 C CA . THR A 1 70 ? 8.892 -5.320 -8.033 1.00 90.44 70 THR A CA 1
ATOM 592 C C . THR A 1 70 ? 10.190 -4.794 -7.439 1.00 90.44 70 THR A C 1
ATOM 594 O O . THR A 1 70 ? 11.272 -5.345 -7.634 1.00 90.44 70 THR A O 1
ATOM 597 N N . PHE A 1 71 ? 10.067 -3.713 -6.671 1.00 88.94 71 PHE A N 1
ATOM 598 C CA . PHE A 1 71 ? 11.105 -3.196 -5.788 1.00 88.94 71 PHE A CA 1
ATOM 599 C C . PHE A 1 71 ? 10.475 -2.845 -4.438 1.00 88.94 71 PHE A C 1
ATOM 601 O O . PHE A 1 71 ? 9.292 -2.513 -4.366 1.00 88.94 71 PHE A O 1
ATOM 608 N N . PHE A 1 72 ? 11.262 -2.901 -3.363 1.00 89.56 72 PHE A N 1
ATOM 609 C CA . PHE A 1 72 ? 10.749 -2.743 -2.003 1.00 89.56 72 PHE A CA 1
ATOM 610 C C . PHE A 1 72 ? 11.322 -1.502 -1.318 1.00 89.56 72 PHE A C 1
ATOM 612 O O . PHE A 1 72 ? 12.536 -1.387 -1.121 1.00 89.56 72 PHE A O 1
ATOM 619 N N . ILE A 1 73 ? 10.429 -0.605 -0.892 1.00 89.81 73 ILE A N 1
ATOM 620 C CA . ILE A 1 73 ? 10.747 0.490 0.027 1.00 89.81 73 ILE A CA 1
ATOM 621 C C . ILE A 1 73 ? 10.311 0.073 1.430 1.00 89.81 73 ILE A C 1
ATOM 623 O O . ILE A 1 73 ? 9.124 0.021 1.743 1.00 89.81 73 ILE A O 1
ATOM 627 N N . ARG A 1 74 ? 11.283 -0.167 2.304 1.00 88.31 74 ARG A N 1
ATOM 628 C CA . ARG A 1 74 ? 11.066 -0.237 3.744 1.00 88.31 74 ARG A CA 1
ATOM 629 C C . ARG A 1 74 ? 11.064 1.187 4.294 1.00 88.31 74 ARG A C 1
ATOM 631 O O . ARG A 1 74 ? 12.016 1.940 4.076 1.00 88.31 74 ARG A O 1
ATOM 638 N N . HIS A 1 75 ? 10.003 1.557 5.004 1.00 86.12 75 HIS A N 1
ATOM 639 C CA . HIS A 1 75 ? 9.916 2.844 5.701 1.00 86.12 75 HIS A CA 1
ATOM 640 C C . HIS A 1 75 ? 10.407 2.730 7.150 1.00 86.12 75 HIS A C 1
ATOM 642 O O . HIS A 1 75 ? 11.245 3.519 7.579 1.00 86.12 75 HIS A O 1
ATOM 648 N N . LEU A 1 76 ? 9.952 1.693 7.857 1.00 84.50 76 LEU A N 1
ATOM 649 C CA . LEU A 1 76 ? 10.219 1.449 9.274 1.00 84.50 76 LEU A CA 1
ATOM 650 C C . LEU A 1 76 ? 10.814 0.046 9.510 1.00 84.50 76 LEU A C 1
ATOM 652 O 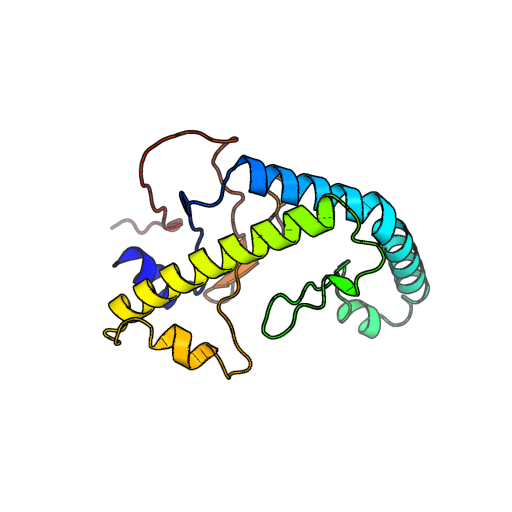O . LEU A 1 76 ? 10.661 -0.832 8.660 1.00 84.50 76 LEU A O 1
ATOM 656 N N . PRO A 1 77 ? 11.499 -0.185 10.647 1.00 82.25 77 PRO A N 1
ATOM 657 C CA . PRO A 1 77 ? 11.941 0.834 11.609 1.00 82.25 77 PRO A CA 1
ATOM 658 C C . PRO A 1 77 ? 13.089 1.694 11.059 1.00 82.25 77 PRO A C 1
ATOM 660 O O . PRO A 1 77 ? 13.285 2.823 11.493 1.00 82.25 77 PRO A O 1
ATOM 663 N N . VAL A 1 78 ? 13.829 1.175 10.074 1.00 86.94 78 VAL A N 1
ATOM 664 C CA . VAL A 1 78 ? 14.918 1.878 9.391 1.00 86.94 78 VAL A CA 1
ATOM 665 C C . VAL A 1 78 ? 14.647 1.861 7.900 1.00 86.94 78 VAL A C 1
ATOM 667 O O . VAL A 1 78 ? 14.554 0.787 7.289 1.00 86.94 78 VAL A O 1
ATOM 670 N N . SER A 1 79 ? 14.536 3.049 7.313 1.00 90.00 79 SER A N 1
ATOM 671 C CA . SER A 1 79 ? 14.223 3.161 5.898 1.00 90.00 79 SER A CA 1
ATOM 672 C C . SER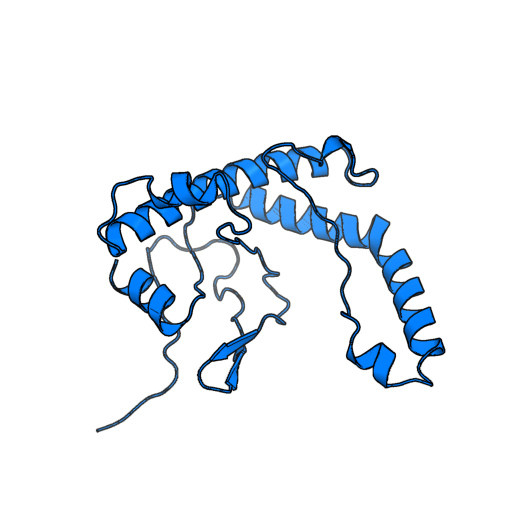 A 1 79 ? 15.403 2.755 5.018 1.00 90.00 79 SER A C 1
ATOM 674 O O . SER A 1 79 ? 16.511 3.240 5.218 1.00 90.00 79 SER A O 1
ATOM 676 N N . ASN A 1 80 ? 15.153 1.913 4.010 1.00 92.94 80 ASN A N 1
ATOM 677 C CA . ASN A 1 80 ? 16.137 1.593 2.963 1.00 92.94 80 ASN A CA 1
ATOM 678 C C . ASN A 1 80 ? 16.044 2.544 1.760 1.00 92.94 80 ASN A C 1
ATOM 680 O O . ASN A 1 80 ? 16.706 2.326 0.750 1.00 92.94 80 ASN A O 1
ATOM 684 N N . ILE A 1 81 ? 15.195 3.577 1.813 1.00 93.38 81 ILE A N 1
ATOM 685 C CA . ILE A 1 81 ? 14.917 4.401 0.634 1.00 93.38 81 ILE A CA 1
ATOM 686 C C . ILE A 1 81 ? 16.166 5.140 0.144 1.00 93.38 81 ILE A C 1
ATOM 688 O O . ILE A 1 81 ? 16.225 5.534 -1.015 1.00 93.38 81 ILE A O 1
ATOM 692 N N . ALA A 1 82 ? 17.155 5.350 1.023 1.00 91.38 82 ALA A N 1
ATOM 693 C CA . ALA A 1 82 ? 18.471 5.895 0.696 1.00 91.38 82 ALA A CA 1
ATOM 694 C C . ALA A 1 82 ? 19.245 4.990 -0.285 1.00 91.38 82 ALA A C 1
ATOM 696 O O . ALA A 1 82 ? 19.898 5.494 -1.197 1.00 91.38 82 ALA A O 1
ATOM 697 N N . ASP A 1 83 ? 19.074 3.678 -0.140 1.00 92.62 83 ASP A N 1
ATOM 698 C CA . ASP A 1 83 ? 19.887 2.639 -0.773 1.00 92.62 83 ASP A CA 1
ATOM 699 C C . ASP A 1 83 ? 19.336 2.186 -2.128 1.00 92.62 83 ASP A C 1
ATOM 701 O O . ASP A 1 83 ? 19.958 1.377 -2.811 1.00 92.62 83 ASP A O 1
ATOM 705 N N . ILE A 1 84 ? 18.165 2.689 -2.529 1.00 91.38 84 ILE A N 1
ATOM 706 C CA . ILE A 1 84 ? 17.563 2.366 -3.822 1.00 91.38 84 ILE A CA 1
ATOM 707 C C . ILE A 1 84 ? 18.220 3.261 -4.884 1.00 91.38 84 ILE A C 1
ATOM 709 O O . ILE A 1 84 ? 17.988 4.477 -4.861 1.00 91.38 84 ILE A O 1
ATOM 713 N N . PRO A 1 85 ? 19.040 2.699 -5.793 1.00 86.38 85 PRO A N 1
ATOM 714 C CA . PRO A 1 85 ? 19.872 3.492 -6.695 1.00 86.38 85 PRO A CA 1
ATOM 715 C C . PRO A 1 85 ? 19.028 4.263 -7.713 1.00 86.38 85 PRO A C 1
ATOM 717 O O . PRO A 1 85 ? 19.180 5.468 -7.846 1.00 86.38 85 PRO A O 1
ATOM 720 N N . ASP A 1 86 ? 18.059 3.593 -8.339 1.00 90.50 86 ASP A N 1
ATOM 721 C CA . ASP A 1 86 ? 17.277 4.136 -9.459 1.00 90.50 86 ASP A CA 1
ATOM 722 C C . ASP A 1 86 ? 16.102 5.045 -9.000 1.00 90.50 86 ASP A C 1
ATOM 724 O O . ASP A 1 86 ? 15.345 5.591 -9.808 1.00 90.50 86 ASP A O 1
ATOM 728 N N . LEU A 1 87 ? 15.943 5.240 -7.683 1.00 90.69 87 LEU A N 1
ATOM 729 C CA . LEU A 1 87 ? 14.869 6.031 -7.076 1.00 90.69 87 LEU A CA 1
ATOM 730 C C . LEU A 1 87 ? 15.371 7.423 -6.681 1.00 90.69 87 LEU A C 1
ATOM 732 O O . LEU A 1 87 ? 15.683 7.678 -5.522 1.00 90.69 87 LEU A O 1
ATOM 736 N N . GLU A 1 88 ? 15.470 8.354 -7.620 1.00 86.25 88 GLU A N 1
ATOM 737 C CA . GLU A 1 88 ? 16.129 9.647 -7.379 1.00 86.25 88 GLU A CA 1
ATOM 738 C C . GLU A 1 88 ? 15.169 10.842 -7.233 1.00 86.25 88 GLU A C 1
ATOM 740 O O . GLU A 1 88 ? 13.982 10.777 -7.565 1.00 86.25 88 GLU A O 1
ATOM 745 N N . GLY A 1 89 ? 15.710 11.951 -6.709 1.00 91.06 89 GLY A N 1
ATOM 746 C CA . GLY A 1 89 ? 15.090 13.279 -6.713 1.00 91.06 89 GLY A CA 1
ATOM 747 C C . GLY A 1 89 ? 13.640 13.315 -6.226 1.00 91.06 89 GLY A C 1
ATOM 748 O O . GLY A 1 89 ? 13.333 12.953 -5.087 1.00 91.06 89 GLY A O 1
ATOM 749 N N . ASP A 1 90 ? 12.755 13.771 -7.111 1.00 94.38 90 ASP A N 1
ATOM 750 C CA . ASP A 1 90 ? 11.332 13.982 -6.835 1.00 94.38 90 ASP A CA 1
ATOM 751 C C . ASP A 1 90 ? 10.587 12.686 -6.474 1.00 94.38 90 ASP A C 1
ATOM 753 O O . ASP A 1 90 ? 9.713 12.692 -5.606 1.00 94.38 90 ASP A O 1
ATOM 757 N N . HIS A 1 91 ? 10.965 11.548 -7.067 1.00 95.06 91 HIS A N 1
ATOM 758 C CA . HIS A 1 91 ? 10.327 10.263 -6.770 1.00 95.06 91 HIS A CA 1
ATOM 759 C C . HIS A 1 91 ? 10.625 9.818 -5.340 1.00 95.06 91 HIS A C 1
ATOM 761 O O . HIS A 1 91 ? 9.717 9.444 -4.597 1.00 95.06 91 HIS A O 1
ATOM 767 N N . ARG A 1 92 ? 11.879 9.962 -4.904 1.00 95.38 92 ARG A N 1
ATOM 768 C CA . ARG A 1 92 ? 12.276 9.660 -3.526 1.00 95.38 92 ARG A CA 1
ATOM 769 C C . ARG A 1 92 ? 11.550 10.539 -2.513 1.00 95.38 92 ARG A C 1
ATOM 771 O O . ARG A 1 92 ? 11.104 10.035 -1.487 1.00 95.38 92 ARG A O 1
ATOM 778 N N . ALA A 1 93 ? 11.449 11.841 -2.783 1.00 95.88 93 ALA A N 1
ATOM 779 C CA . ALA A 1 93 ? 10.740 12.774 -1.910 1.00 95.88 93 ALA A CA 1
ATOM 780 C C . ALA A 1 93 ? 9.246 12.423 -1.811 1.00 95.88 93 ALA A C 1
ATOM 782 O O . ALA A 1 93 ? 8.718 12.304 -0.708 1.00 95.88 93 ALA A O 1
ATOM 783 N N . THR A 1 94 ? 8.613 12.153 -2.954 1.00 96.94 94 THR A N 1
ATOM 784 C CA . THR A 1 94 ? 7.192 11.786 -3.041 1.00 96.94 94 THR A CA 1
ATOM 785 C C . THR A 1 94 ? 6.891 10.490 -2.282 1.00 96.94 94 THR A C 1
ATOM 787 O O . THR A 1 94 ? 5.941 10.440 -1.508 1.00 96.94 94 THR A O 1
ATOM 790 N N . MET A 1 95 ? 7.725 9.452 -2.419 1.00 95.50 95 MET A N 1
ATOM 791 C CA . MET A 1 95 ? 7.519 8.192 -1.690 1.00 95.50 95 MET A CA 1
ATOM 792 C C . MET A 1 95 ? 7.719 8.331 -0.176 1.00 95.50 95 MET A C 1
ATOM 794 O O . MET A 1 95 ? 7.056 7.630 0.585 1.00 95.50 95 MET A O 1
ATOM 798 N N . LYS A 1 96 ? 8.592 9.242 0.285 1.00 94.44 96 LYS A N 1
ATOM 799 C CA . LYS A 1 96 ? 8.720 9.548 1.723 1.00 94.44 96 LYS A CA 1
ATOM 800 C C . LYS A 1 96 ? 7.459 10.203 2.270 1.00 94.44 96 LYS A C 1
ATOM 802 O O . LYS A 1 96 ? 6.989 9.800 3.326 1.00 94.44 96 LYS A O 1
ATOM 807 N N . GLU A 1 97 ? 6.930 11.195 1.559 1.00 96.19 97 GLU A N 1
ATOM 808 C CA . GLU A 1 97 ? 5.684 11.868 1.936 1.00 96.19 97 GLU A CA 1
ATOM 809 C C . GLU A 1 97 ? 4.519 10.874 1.976 1.00 96.19 97 GLU A C 1
ATOM 811 O O . GLU A 1 97 ? 3.792 10.793 2.965 1.00 96.19 97 GLU A O 1
ATOM 816 N N . PHE A 1 98 ? 4.405 10.043 0.940 1.00 95.56 98 PHE A N 1
ATOM 817 C CA . PHE A 1 98 ? 3.359 9.036 0.850 1.00 95.56 98 PHE A CA 1
ATOM 818 C C . PHE A 1 98 ? 3.433 7.988 1.969 1.00 95.56 98 PHE A C 1
ATOM 820 O O . PHE A 1 98 ? 2.404 7.641 2.546 1.00 95.56 98 PHE A O 1
ATOM 827 N N . ALA A 1 99 ? 4.636 7.531 2.333 1.00 92.81 99 ALA A N 1
ATOM 828 C CA . ALA A 1 99 ? 4.821 6.588 3.435 1.00 92.81 99 ALA A CA 1
ATOM 829 C C . ALA A 1 99 ? 4.322 7.147 4.780 1.00 92.81 99 ALA A C 1
ATOM 831 O O . ALA A 1 99 ? 3.655 6.431 5.524 1.00 92.81 99 ALA A O 1
ATOM 832 N N . VAL A 1 100 ? 4.573 8.432 5.055 1.00 93.12 100 VAL A N 1
ATOM 833 C CA . VAL A 1 100 ? 4.094 9.105 6.274 1.00 93.12 100 VAL A CA 1
ATOM 834 C C . VAL A 1 100 ? 2.565 9.193 6.297 1.00 93.12 100 VAL A C 1
ATOM 836 O O . VAL A 1 100 ? 1.942 8.955 7.332 1.00 93.12 100 VAL A O 1
ATOM 839 N N . GLU A 1 101 ? 1.931 9.519 5.170 1.00 95.31 101 GLU A N 1
ATOM 840 C CA . GLU A 1 101 ? 0.465 9.573 5.092 1.00 95.31 101 GLU A CA 1
ATOM 841 C C . GLU A 1 101 ? -0.184 8.185 5.222 1.00 95.31 101 GLU A C 1
ATOM 843 O O . GLU A 1 101 ? -1.211 8.045 5.897 1.00 95.31 101 GLU A O 1
ATOM 848 N N . LEU A 1 102 ? 0.440 7.148 4.652 1.00 92.62 102 LEU A N 1
ATOM 849 C CA . LEU A 1 102 ? 0.022 5.757 4.835 1.00 92.62 102 LEU A CA 1
ATOM 850 C C . LEU A 1 102 ? 0.162 5.293 6.286 1.00 92.62 102 LEU A C 1
ATOM 852 O O . LEU A 1 102 ? -0.757 4.660 6.796 1.00 92.62 102 LEU A O 1
ATOM 856 N N . GLU A 1 103 ? 1.254 5.633 6.972 1.00 90.44 103 GLU A N 1
ATOM 857 C CA . GLU A 1 103 ? 1.439 5.310 8.392 1.00 90.44 103 GLU A CA 1
ATOM 858 C C . GLU A 1 103 ? 0.333 5.943 9.246 1.00 90.44 103 GLU A C 1
ATOM 860 O O . GLU A 1 103 ? -0.335 5.257 10.020 1.00 90.44 103 GLU A O 1
ATOM 865 N N . LYS A 1 104 ? 0.045 7.235 9.041 1.00 92.44 104 LYS A N 1
ATOM 866 C CA . LYS A 1 104 ? -1.055 7.912 9.746 1.00 92.44 104 LYS A CA 1
ATOM 867 C C . LYS A 1 104 ? -2.402 7.238 9.479 1.00 92.44 104 LYS A C 1
ATOM 869 O O . LYS A 1 104 ? -3.229 7.151 10.387 1.00 92.44 104 LYS A O 1
ATOM 874 N N . LEU A 1 105 ? -2.669 6.826 8.237 1.00 93.25 105 LEU A N 1
ATOM 875 C CA . LEU A 1 105 ? -3.898 6.112 7.884 1.00 93.25 105 LEU A CA 1
ATOM 876 C C . LEU A 1 105 ? -3.962 4.742 8.568 1.00 93.25 105 LEU A C 1
ATOM 878 O O . LEU A 1 105 ? -5.011 4.388 9.109 1.00 93.25 105 LEU A O 1
ATOM 882 N N . ALA A 1 106 ? -2.842 4.020 8.593 1.00 90.81 106 ALA A N 1
ATOM 883 C CA . ALA A 1 106 ? -2.716 2.730 9.249 1.00 90.81 106 ALA A CA 1
ATOM 884 C C . ALA A 1 106 ? -3.068 2.808 10.728 1.00 90.81 106 ALA A C 1
ATOM 886 O O . ALA A 1 106 ? -3.911 2.050 11.201 1.00 90.81 106 ALA A O 1
ATOM 887 N N . GLU A 1 107 ? -2.495 3.772 11.443 1.00 91.25 107 GLU A N 1
ATOM 888 C CA . GLU A 1 107 ? -2.767 3.956 12.866 1.00 91.25 107 GLU A CA 1
ATOM 889 C C . GLU A 1 107 ? -4.236 4.283 13.145 1.00 91.25 107 GLU A C 1
ATOM 891 O O . GLU A 1 107 ? -4.829 3.699 14.052 1.00 91.25 107 GLU A O 1
ATOM 896 N N . ARG A 1 108 ? -4.857 5.150 12.330 1.00 93.06 108 ARG A N 1
ATOM 897 C CA . ARG A 1 108 ? -6.293 5.452 12.454 1.00 93.06 108 ARG A CA 1
ATOM 898 C C . ARG A 1 108 ? -7.151 4.207 12.250 1.00 93.06 108 ARG A C 1
ATOM 900 O O . ARG A 1 108 ? -8.101 3.999 12.998 1.00 93.06 108 ARG A O 1
ATOM 907 N N . LEU A 1 109 ? -6.831 3.387 11.249 1.00 92.81 109 LEU A N 1
ATOM 908 C CA . LEU A 1 109 ? -7.577 2.161 10.978 1.00 92.81 109 LEU A CA 1
ATOM 909 C C . LEU A 1 109 ? -7.403 1.135 12.103 1.00 92.81 109 LEU A C 1
ATOM 911 O O . LEU A 1 109 ? -8.379 0.522 12.522 1.00 92.81 109 LEU A O 1
ATOM 915 N N . LEU A 1 110 ? -6.185 0.978 12.625 1.00 92.62 110 LEU A N 1
ATOM 916 C CA . LEU A 1 110 ? -5.914 0.100 13.763 1.00 92.62 110 LEU A CA 1
ATOM 917 C C . LEU A 1 110 ? -6.691 0.523 15.012 1.00 92.62 110 LEU A C 1
ATOM 919 O O . LEU A 1 110 ? -7.197 -0.340 15.723 1.00 92.62 110 LEU A O 1
ATOM 923 N N . ASP A 1 111 ? -6.824 1.823 15.272 1.00 93.56 111 ASP A N 1
ATOM 924 C CA . ASP A 1 111 ? -7.638 2.320 16.384 1.00 93.56 111 ASP A CA 1
ATOM 925 C C . ASP A 1 111 ? -9.134 2.016 16.189 1.00 93.56 111 ASP A C 1
ATOM 927 O O . ASP A 1 111 ? -9.791 1.596 17.141 1.00 93.56 111 ASP A O 1
ATOM 931 N N . LEU A 1 112 ? -9.664 2.143 14.965 1.00 93.12 112 LEU A N 1
ATOM 932 C CA . LEU A 1 112 ? -11.048 1.750 14.654 1.00 93.12 112 LEU A CA 1
ATOM 933 C C . LEU A 1 112 ? -11.270 0.242 14.843 1.00 93.12 112 LEU A C 1
ATOM 935 O O . LEU A 1 112 ? -12.303 -0.172 15.363 1.00 93.12 112 LEU A O 1
ATOM 939 N N . LEU A 1 113 ? -10.288 -0.581 14.467 1.00 92.56 113 LEU A N 1
ATOM 940 C CA . LEU A 1 113 ? -10.328 -2.023 14.715 1.00 92.56 113 LEU A CA 1
ATOM 941 C C . LEU A 1 113 ? -10.246 -2.348 16.210 1.00 92.56 113 LEU A C 1
ATOM 943 O O . LEU A 1 113 ? -10.919 -3.270 16.661 1.00 92.56 113 LEU A O 1
ATOM 947 N N . CYS A 1 114 ? -9.467 -1.593 16.993 1.00 94.25 114 CYS A N 1
ATOM 948 C CA . CYS A 1 114 ? -9.460 -1.741 18.450 1.00 94.25 114 CYS A CA 1
ATOM 949 C C . CYS A 1 114 ? -10.856 -1.476 19.023 1.00 94.25 114 CYS A C 1
ATOM 951 O O . CYS A 1 114 ? -11.343 -2.283 19.809 1.00 94.25 114 CYS A O 1
ATOM 953 N N . GLU A 1 115 ? -11.519 -0.400 18.592 1.00 93.75 115 GLU A N 1
ATOM 954 C CA . GLU A 1 115 ? -12.884 -0.075 19.017 1.00 93.75 115 GLU A CA 1
ATOM 955 C C . GLU A 1 115 ? -13.872 -1.195 18.660 1.00 93.75 115 GLU A C 1
ATOM 957 O O . GLU A 1 115 ? -14.633 -1.643 19.517 1.00 93.75 115 GLU A O 1
ATOM 962 N N . ASP A 1 116 ? -13.815 -1.715 17.430 1.00 90.19 116 ASP A N 1
ATOM 963 C CA . ASP A 1 116 ? -14.670 -2.828 17.014 1.00 90.19 116 ASP A CA 1
ATOM 964 C C . ASP A 1 116 ? -14.389 -4.115 17.815 1.00 90.19 116 ASP A C 1
ATOM 966 O O . ASP A 1 116 ? -15.301 -4.881 18.132 1.00 90.19 116 ASP A O 1
ATOM 970 N N . LEU A 1 117 ? -13.147 -4.370 18.203 1.00 92.44 117 LEU A N 1
ATOM 971 C CA . LEU A 1 117 ? -12.800 -5.552 18.993 1.00 92.44 117 LEU A CA 1
ATOM 972 C C . LEU A 1 117 ? -13.002 -5.357 20.506 1.00 92.44 117 LEU A C 1
ATOM 974 O O . LEU A 1 117 ? -12.796 -6.301 21.266 1.00 92.44 117 LEU A O 1
ATOM 978 N N . GLY A 1 118 ? -13.404 -4.164 20.960 1.00 94.56 118 GLY A N 1
ATOM 979 C CA . GLY A 1 118 ? -13.502 -3.838 22.386 1.00 94.56 118 GLY A CA 1
ATOM 980 C C . GLY A 1 118 ? -12.140 -3.764 23.090 1.00 94.56 118 GLY A C 1
ATOM 981 O O . GLY A 1 118 ? -12.050 -3.993 24.296 1.00 94.56 118 GLY A O 1
ATOM 982 N N . LEU A 1 119 ? -11.075 -3.481 22.339 1.00 96.44 119 LEU A N 1
ATOM 983 C CA . LEU A 1 119 ? -9.707 -3.337 22.826 1.00 96.44 119 LEU A CA 1
ATOM 984 C C . LEU A 1 119 ? -9.408 -1.883 23.203 1.00 96.44 119 LEU A C 1
ATOM 986 O O . LEU A 1 119 ? -10.016 -0.939 22.697 1.00 96.44 119 LEU A O 1
ATOM 990 N N . GLU A 1 120 ? -8.413 -1.694 24.070 1.00 96.50 120 GLU A N 1
ATOM 991 C CA . GLU A 1 120 ? -7.908 -0.359 24.384 1.00 96.50 120 GLU A CA 1
ATOM 992 C C . GLU A 1 120 ? -7.337 0.313 23.124 1.00 96.50 120 GLU A C 1
ATOM 994 O O . GLU A 1 120 ? -6.672 -0.322 22.299 1.00 96.50 120 GLU A O 1
ATOM 999 N N . LYS A 1 121 ? -7.556 1.624 22.989 1.00 94.88 121 LYS A N 1
ATOM 1000 C CA . LYS A 1 121 ? -6.974 2.425 21.909 1.00 94.88 121 LYS A CA 1
ATOM 1001 C C . LYS A 1 121 ? -5.452 2.230 21.839 1.00 94.88 121 LYS A C 1
ATOM 1003 O O . LYS A 1 121 ? -4.757 2.261 22.856 1.00 94.88 121 LYS A O 1
ATOM 1008 N N . GLY A 1 122 ? -4.920 2.045 20.633 1.00 92.06 122 GLY A N 1
AT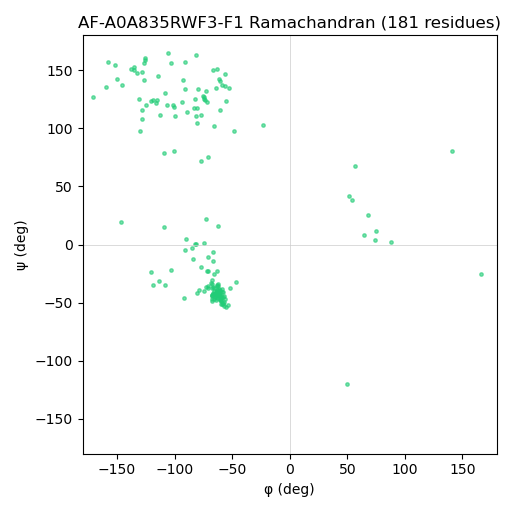OM 1009 C CA . GLY A 1 122 ? -3.501 1.787 20.410 1.00 92.06 122 GLY A CA 1
ATOM 1010 C C . GLY A 1 122 ? -3.019 0.383 20.796 1.00 92.06 122 GLY A C 1
ATOM 1011 O O . GLY A 1 122 ? -1.820 0.126 20.674 1.00 92.06 122 GLY A O 1
ATOM 1012 N N . TYR A 1 123 ? -3.895 -0.536 21.226 1.00 93.69 123 TYR A N 1
ATOM 1013 C CA . TYR A 1 123 ? -3.514 -1.925 21.513 1.00 93.69 123 TYR A CA 1
ATOM 1014 C C . TYR A 1 123 ? -2.876 -2.592 20.289 1.00 93.69 123 TYR A C 1
ATOM 1016 O O . TYR A 1 123 ? -1.751 -3.083 20.368 1.00 93.69 123 TYR A O 1
ATOM 1024 N N . LEU A 1 124 ? -3.551 -2.547 19.133 1.00 91.25 124 LEU A N 1
ATOM 1025 C CA . LEU A 1 124 ? -3.047 -3.174 17.907 1.00 91.25 124 LEU A CA 1
ATOM 1026 C C . LEU A 1 124 ? -1.772 -2.496 17.394 1.00 91.25 124 LEU A C 1
ATOM 1028 O O . LEU A 1 124 ? -0.844 -3.184 16.982 1.00 91.25 124 LEU A O 1
ATOM 1032 N N . LYS A 1 125 ? -1.665 -1.163 17.499 1.00 88.12 125 LYS A N 1
ATOM 1033 C CA . LYS A 1 125 ? -0.421 -0.442 17.182 1.00 88.12 125 LYS A CA 1
ATOM 1034 C C . LYS A 1 125 ? 0.753 -0.986 18.004 1.00 88.12 125 LYS A C 1
ATOM 1036 O O . LYS A 1 125 ? 1.803 -1.278 17.446 1.00 88.12 125 LYS A O 1
ATOM 1041 N N . LYS A 1 126 ? 0.571 -1.174 19.317 1.00 87.25 126 LYS A N 1
ATOM 1042 C CA . LYS A 1 126 ? 1.594 -1.762 20.200 1.00 87.25 126 LYS A CA 1
ATOM 1043 C C . LYS A 1 126 ? 1.921 -3.207 19.830 1.00 87.25 126 LYS A C 1
ATOM 1045 O O . LYS A 1 126 ? 3.093 -3.565 19.819 1.00 87.25 126 LYS A O 1
ATOM 1050 N N . ALA A 1 127 ? 0.912 -4.012 19.501 1.00 86.31 127 ALA A N 1
ATOM 1051 C CA . ALA A 1 127 ? 1.104 -5.403 19.096 1.00 86.31 127 ALA A CA 1
ATOM 1052 C C . ALA A 1 127 ? 1.921 -5.535 17.793 1.00 86.31 127 ALA A C 1
ATOM 1054 O O . ALA A 1 127 ? 2.752 -6.437 17.667 1.00 86.31 127 ALA A O 1
ATOM 1055 N N . PHE A 1 128 ? 1.735 -4.609 16.849 1.00 80.62 128 PHE A N 1
ATOM 1056 C CA . PHE A 1 128 ? 2.454 -4.604 15.572 1.00 80.62 128 PHE A CA 1
ATOM 1057 C C . PHE A 1 128 ? 3.835 -3.938 15.626 1.00 80.62 128 PHE A C 1
ATOM 1059 O O . PHE A 1 128 ? 4.640 -4.147 14.729 1.00 80.62 128 PHE A O 1
ATOM 1066 N N . LEU A 1 129 ? 4.185 -3.208 16.691 1.00 70.81 129 LEU A N 1
ATOM 1067 C CA . LEU A 1 129 ? 5.512 -2.586 16.836 1.00 70.81 129 LEU A CA 1
ATOM 1068 C C . LEU A 1 129 ? 6.678 -3.592 16.994 1.00 70.81 129 LEU A C 1
ATOM 1070 O O . LEU A 1 129 ? 7.832 -3.166 16.992 1.00 70.81 129 LEU A O 1
ATOM 1074 N N . GLY A 1 130 ? 6.414 -4.902 17.117 1.00 58.25 130 GLY A N 1
ATOM 1075 C CA . GLY A 1 130 ? 7.447 -5.927 17.329 1.00 58.25 130 GLY A CA 1
ATOM 1076 C C . GLY A 1 130 ? 7.190 -7.302 16.701 1.00 58.25 130 GLY A C 1
ATOM 1077 O O . GLY A 1 130 ? 7.794 -8.268 17.160 1.00 58.25 130 GLY A O 1
ATOM 1078 N N . SER A 1 131 ? 6.299 -7.425 15.711 1.00 56.69 131 SER A N 1
ATOM 1079 C CA . SER A 1 131 ? 5.918 -8.718 15.110 1.00 56.69 131 SER A CA 1
ATOM 1080 C C . SER A 1 131 ? 6.075 -8.755 13.582 1.0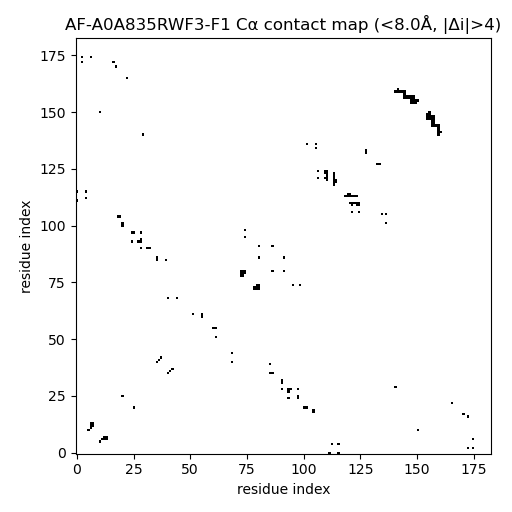0 56.69 131 SER A C 1
ATOM 1082 O O . SER A 1 131 ? 6.128 -7.717 12.929 1.00 56.69 131 SER A O 1
ATOM 1084 N N . ASP A 1 132 ? 6.135 -9.967 13.014 1.00 55.38 132 ASP A N 1
ATOM 1085 C CA . ASP A 1 132 ? 6.314 -10.265 11.577 1.00 55.38 132 ASP A CA 1
ATOM 1086 C C . ASP A 1 132 ? 5.068 -9.968 10.707 1.00 55.38 132 ASP A C 1
ATOM 1088 O O . ASP A 1 132 ? 4.894 -10.530 9.626 1.00 55.38 132 ASP A O 1
ATOM 1092 N N . GLY A 1 133 ? 4.168 -9.097 11.170 1.00 56.38 133 GLY A N 1
ATOM 1093 C CA . GLY A 1 133 ? 2.931 -8.755 10.476 1.00 56.38 133 GLY A CA 1
ATOM 1094 C C . GLY A 1 133 ? 2.549 -7.300 10.700 1.00 56.38 133 GLY A C 1
ATOM 1095 O O . GLY A 1 133 ? 2.621 -6.797 11.814 1.00 56.38 133 GLY A O 1
ATOM 1096 N N . PHE A 1 134 ? 2.118 -6.627 9.637 1.00 63.25 134 PHE A N 1
ATOM 1097 C CA . PHE A 1 134 ? 1.635 -5.249 9.673 1.00 63.25 134 PHE A CA 1
ATOM 1098 C C . PHE A 1 134 ? 0.351 -5.152 8.848 1.00 63.25 134 PHE A C 1
ATOM 1100 O O . PHE A 1 134 ? 0.199 -5.898 7.872 1.00 63.25 134 PHE A O 1
ATOM 1107 N N . PRO A 1 135 ? -0.577 -4.238 9.185 1.00 65.19 135 PRO A N 1
ATOM 1108 C CA . PRO A 1 135 ? -1.673 -3.930 8.279 1.00 65.19 135 PRO A CA 1
ATOM 1109 C C . PRO A 1 135 ? -1.091 -3.516 6.922 1.00 65.19 135 PRO A C 1
ATOM 1111 O O . PRO A 1 135 ? -0.266 -2.607 6.830 1.00 65.19 135 PRO A O 1
ATOM 1114 N N . THR A 1 136 ? -1.495 -4.229 5.875 1.00 66.31 136 THR A N 1
ATOM 1115 C CA . THR A 1 136 ? -1.007 -3.993 4.516 1.00 66.31 136 THR A CA 1
ATOM 1116 C C . THR A 1 136 ? -1.961 -3.046 3.808 1.00 66.31 136 THR A C 1
ATOM 1118 O O . THR A 1 136 ? -3.150 -3.332 3.678 1.00 66.31 136 THR A O 1
ATOM 1121 N N . PHE A 1 137 ? -1.431 -1.921 3.334 1.00 73.19 137 PHE A N 1
ATOM 1122 C CA . PHE A 1 137 ? -2.154 -0.979 2.488 1.00 73.19 137 PHE A CA 1
ATOM 1123 C C . PHE A 1 137 ? -1.620 -1.107 1.070 1.00 73.19 137 PHE A C 1
ATOM 1125 O O . PHE A 1 137 ? -0.432 -0.898 0.833 1.00 73.19 137 PHE A O 1
ATOM 1132 N N . GLY A 1 138 ? -2.497 -1.461 0.135 1.00 72.31 138 GLY A N 1
ATOM 1133 C CA . GLY A 1 138 ? -2.184 -1.490 -1.287 1.00 72.31 138 GLY A CA 1
ATOM 1134 C C . GLY A 1 138 ? -2.892 -0.352 -2.004 1.00 72.31 138 GLY A C 1
ATOM 1135 O O . GLY A 1 138 ? -4.102 -0.183 -1.854 1.00 72.31 138 GLY A O 1
ATOM 1136 N N . THR A 1 139 ? -2.158 0.408 -2.809 1.00 77.50 139 THR A N 1
ATOM 1137 C CA . THR A 1 139 ? -2.756 1.195 -3.889 1.00 77.50 139 THR A CA 1
ATOM 1138 C C . THR A 1 139 ? -2.719 0.361 -5.161 1.00 77.50 139 THR A C 1
ATOM 1140 O O . THR A 1 139 ? -1.777 -0.392 -5.398 1.00 77.50 139 THR A O 1
ATOM 1143 N N . LYS A 1 140 ? -3.775 0.447 -5.967 1.00 80.00 140 LYS A N 1
ATOM 1144 C CA . LYS A 1 140 ? -3.902 -0.310 -7.215 1.00 80.00 140 LYS A CA 1
ATOM 1145 C C . LYS A 1 140 ? -4.193 0.630 -8.369 1.00 80.00 140 LYS A C 1
ATOM 1147 O O . LYS A 1 140 ? -4.733 1.712 -8.156 1.00 80.00 140 LYS A O 1
ATOM 1152 N N . ASP A 1 141 ? -3.856 0.186 -9.574 1.00 85.25 141 ASP A N 1
ATOM 1153 C CA . ASP A 1 141 ? -4.170 0.918 -10.796 1.00 85.25 141 ASP A CA 1
ATOM 1154 C C . ASP A 1 141 ? -5.692 1.134 -10.918 1.00 85.25 141 ASP A C 1
ATOM 1156 O O . ASP A 1 141 ? -6.504 0.248 -10.621 1.00 85.25 141 ASP A O 1
ATOM 1160 N N . ASP A 1 142 ? -6.085 2.340 -11.322 1.00 79.75 142 ASP A N 1
ATOM 1161 C CA . ASP A 1 142 ? -7.482 2.751 -11.459 1.00 79.75 142 ASP A CA 1
ATOM 1162 C C . ASP A 1 142 ? -8.135 2.190 -12.738 1.00 79.75 142 ASP A C 1
ATOM 1164 O O . ASP A 1 142 ? -9.361 2.080 -12.830 1.00 79.75 142 ASP A O 1
ATOM 1168 N N . LYS A 1 143 ? -7.325 1.778 -13.720 1.00 81.88 143 LYS A N 1
ATOM 1169 C CA . LYS A 1 143 ? -7.745 1.363 -15.065 1.00 81.88 143 LYS A CA 1
ATOM 1170 C C . LYS A 1 143 ? -7.501 -0.112 -15.343 1.00 81.88 143 LYS A C 1
ATOM 1172 O O . LYS A 1 143 ? -8.293 -0.700 -16.085 1.00 81.88 143 LYS A O 1
ATOM 1177 N N . VAL A 1 144 ? -6.472 -0.714 -14.759 1.00 83.62 144 VAL A N 1
ATOM 1178 C CA . VAL A 1 144 ? -6.074 -2.110 -14.983 1.00 83.62 144 VAL A CA 1
ATOM 1179 C C . VAL A 1 144 ? -6.553 -2.990 -13.826 1.00 83.62 144 VAL A C 1
ATOM 1181 O O . VAL A 1 144 ? -6.203 -2.774 -12.670 1.00 83.62 144 VAL A O 1
ATOM 1184 N N . SER A 1 145 ? -7.380 -3.991 -14.135 1.00 86.94 145 SER A N 1
ATOM 1185 C CA . SER A 1 145 ? -7.776 -5.037 -13.183 1.00 86.94 145 SER A CA 1
ATOM 1186 C C . SER A 1 145 ? -6.706 -6.126 -13.080 1.00 86.94 145 SER A C 1
ATOM 1188 O O . SER A 1 145 ? -5.880 -6.275 -13.976 1.00 86.94 145 SER A O 1
ATOM 1190 N N . GLY A 1 146 ? -6.762 -6.937 -12.025 1.00 88.25 146 GLY A N 1
ATOM 1191 C CA . GLY A 1 146 ? -5.879 -8.100 -11.883 1.00 88.25 146 GLY A CA 1
ATOM 1192 C C . GLY A 1 146 ? -5.858 -8.688 -10.476 1.00 88.25 146 GLY A C 1
ATOM 1193 O O . GLY A 1 146 ? -5.626 -9.879 -10.318 1.00 88.25 146 GLY A O 1
ATOM 1194 N N . LEU A 1 147 ? -6.159 -7.876 -9.458 1.00 90.00 147 LEU A N 1
ATOM 1195 C CA . LEU A 1 147 ? -6.270 -8.356 -8.084 1.00 90.00 147 LEU A CA 1
ATOM 1196 C C . LEU A 1 147 ? -7.583 -9.120 -7.878 1.00 90.00 147 LEU A C 1
ATOM 1198 O O . LEU A 1 147 ? -8.667 -8.591 -8.138 1.00 90.00 147 LEU A O 1
ATOM 1202 N N . GLN A 1 148 ? -7.472 -10.335 -7.351 1.00 92.69 148 GLN A N 1
ATOM 1203 C CA . GLN A 1 148 ? -8.595 -11.194 -6.996 1.00 92.69 148 GLN A CA 1
ATOM 1204 C C . GLN A 1 148 ? -8.448 -11.679 -5.553 1.00 92.69 148 GLN A C 1
ATOM 1206 O O . GLN A 1 148 ? -7.337 -11.887 -5.069 1.00 92.69 148 GLN A O 1
ATOM 1211 N N . LEU A 1 149 ? -9.576 -11.885 -4.878 1.00 92.88 149 LEU A N 1
ATOM 1212 C CA . LEU A 1 149 ? -9.647 -12.501 -3.554 1.00 92.88 149 LEU A CA 1
ATOM 1213 C C . LEU A 1 149 ? -10.372 -13.844 -3.641 1.00 92.88 149 L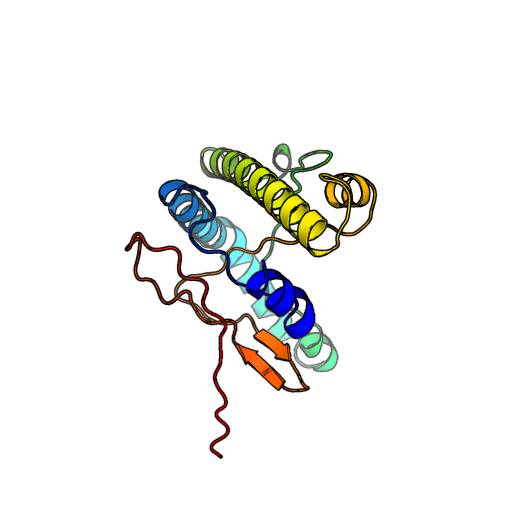EU A C 1
ATOM 1215 O O . LEU A 1 149 ? -11.306 -14.006 -4.429 1.00 92.88 149 LEU A O 1
ATOM 1219 N N . LEU A 1 150 ? -9.946 -14.815 -2.836 1.00 94.31 150 LEU A N 1
ATOM 1220 C CA . LEU A 1 150 ? -10.609 -16.111 -2.748 1.00 94.31 150 LEU A CA 1
ATOM 1221 C C . LEU A 1 150 ? -11.697 -16.048 -1.671 1.00 94.31 150 LEU A C 1
ATOM 1223 O O . LEU A 1 150 ? -11.396 -15.924 -0.486 1.00 94.31 150 LEU A O 1
ATOM 1227 N N . LYS A 1 151 ? -12.962 -16.169 -2.078 1.00 92.19 151 LYS A N 1
ATOM 1228 C CA . LYS A 1 151 ? -14.123 -16.168 -1.181 1.00 92.19 151 LYS A CA 1
ATOM 1229 C C . LYS A 1 151 ? -15.034 -17.342 -1.510 1.00 92.19 151 LYS A C 1
ATOM 1231 O O . LYS A 1 151 ? -15.443 -17.518 -2.653 1.00 92.19 151 LYS A O 1
ATOM 1236 N N . ASP A 1 152 ? -15.331 -18.162 -0.503 1.00 94.56 152 ASP A N 1
ATOM 1237 C CA . ASP A 1 152 ? -16.237 -19.318 -0.609 1.00 94.56 152 ASP A CA 1
ATOM 1238 C C . ASP A 1 152 ? -15.894 -20.255 -1.787 1.00 94.56 152 ASP A C 1
ATOM 1240 O O . ASP A 1 152 ? -16.760 -20.717 -2.532 1.00 94.56 152 ASP A O 1
ATOM 1244 N N . GLY A 1 153 ? -14.593 -20.505 -1.980 1.00 95.38 153 GLY A N 1
ATOM 1245 C CA . GLY A 1 153 ? -14.067 -21.368 -3.043 1.00 95.38 153 GLY A CA 1
ATOM 1246 C C . GLY A 1 153 ? -14.099 -20.754 -4.445 1.00 95.38 153 GLY A C 1
ATOM 1247 O O . GLY A 1 153 ? -13.907 -21.474 -5.424 1.00 95.38 153 GLY A O 1
ATOM 1248 N N . ARG A 1 154 ? -14.353 -19.445 -4.568 1.00 96.31 154 ARG A N 1
ATOM 1249 C CA . ARG A 1 154 ? -14.401 -18.728 -5.847 1.00 96.31 154 ARG A CA 1
ATOM 1250 C C . ARG A 1 154 ? -13.484 -17.516 -5.834 1.00 96.31 154 ARG A C 1
ATOM 1252 O O . ARG A 1 154 ? -13.401 -16.800 -4.840 1.00 96.31 154 ARG A O 1
ATOM 1259 N N . TRP A 1 155 ? -12.826 -17.281 -6.962 1.00 95.75 155 TRP A N 1
ATOM 1260 C CA . TRP A 1 155 ? -12.095 -16.044 -7.199 1.00 95.75 155 TRP A CA 1
ATOM 1261 C C . TRP A 1 155 ? -13.080 -14.912 -7.481 1.00 95.75 155 TRP A C 1
ATOM 1263 O O . TRP A 1 155 ? -13.960 -15.042 -8.334 1.00 95.75 155 TRP A O 1
ATOM 1273 N N . VAL A 1 156 ? -12.942 -13.823 -6.732 1.00 94.25 156 VAL A N 1
ATOM 1274 C CA . VAL A 1 156 ? -13.748 -12.609 -6.851 1.00 94.25 156 VAL A CA 1
ATOM 1275 C C . VAL A 1 156 ? -12.817 -11.461 -7.207 1.00 94.25 156 VAL A C 1
ATOM 1277 O O . VAL A 1 156 ? -11.851 -11.201 -6.491 1.00 94.25 156 VAL A O 1
ATOM 1280 N N . ASP A 1 157 ? -13.107 -10.767 -8.305 1.00 91.25 157 ASP A N 1
ATOM 1281 C CA . ASP A 1 157 ? -12.342 -9.588 -8.704 1.00 91.25 157 ASP A CA 1
ATOM 1282 C C . ASP A 1 157 ? -12.489 -8.472 -7.670 1.00 91.25 157 ASP A C 1
ATOM 1284 O O . ASP A 1 157 ? -13.601 -8.131 -7.251 1.00 91.25 157 ASP A O 1
ATOM 1288 N N . VAL A 1 158 ? -11.370 -7.842 -7.312 1.00 88.62 158 VAL A N 1
ATOM 1289 C CA . VAL A 1 158 ? -11.404 -6.556 -6.621 1.00 88.62 158 VAL A CA 1
ATOM 1290 C C . VAL A 1 158 ? -11.716 -5.490 -7.673 1.00 88.62 158 VAL A C 1
ATOM 1292 O O . VAL A 1 158 ? -10.886 -5.233 -8.553 1.00 88.62 158 VAL A O 1
ATOM 1295 N N . PRO A 1 159 ? -12.904 -4.862 -7.630 1.00 83.19 159 PRO A N 1
ATOM 1296 C CA . PRO A 1 159 ? -13.328 -3.962 -8.687 1.00 83.19 159 PRO A CA 1
ATOM 1297 C C . PRO A 1 159 ? -12.401 -2.751 -8.779 1.00 83.19 159 PRO A C 1
ATOM 1299 O O . PRO A 1 159 ? -11.815 -2.289 -7.797 1.00 83.19 159 PRO A O 1
ATOM 1302 N N . ARG A 1 160 ? -12.290 -2.194 -9.985 1.00 78.56 160 ARG A N 1
ATOM 1303 C CA . ARG A 1 160 ? -11.735 -0.849 -10.172 1.00 78.56 160 ARG A CA 1
ATOM 1304 C C . ARG A 1 160 ? -12.613 0.145 -9.420 1.00 78.56 160 ARG A C 1
ATOM 1306 O O . ARG A 1 160 ? -13.835 -0.008 -9.411 1.00 78.56 160 ARG A O 1
ATOM 1313 N N . SER A 1 161 ? -11.991 1.131 -8.790 1.00 66.75 161 SER A N 1
ATOM 1314 C CA . SER A 1 161 ? -12.715 2.160 -8.052 1.00 66.75 161 SER A CA 1
ATOM 1315 C C . SER A 1 161 ? -13.623 2.881 -9.048 1.00 66.75 161 SER A C 1
ATOM 1317 O O . SER A 1 161 ? -13.154 3.447 -10.031 1.00 66.75 161 SER A O 1
ATOM 1319 N N . ALA A 1 162 ? -14.939 2.773 -8.863 1.00 48.44 162 ALA A N 1
ATOM 1320 C CA . ALA A 1 162 ? -15.929 3.212 -9.850 1.00 48.44 162 ALA A CA 1
ATOM 1321 C C . ALA A 1 162 ? -16.085 4.743 -9.926 1.00 48.44 162 ALA A C 1
ATOM 1323 O O . ALA A 1 162 ? -16.921 5.241 -10.680 1.00 48.44 162 ALA A O 1
ATOM 1324 N N . THR A 1 163 ? -15.318 5.495 -9.139 1.00 47.44 163 THR A N 1
ATOM 1325 C CA . THR A 1 163 ? -15.313 6.954 -9.172 1.00 47.44 163 THR A CA 1
ATOM 1326 C C . THR A 1 163 ? -14.391 7.443 -10.290 1.00 47.44 163 THR A C 1
ATOM 1328 O O . THR A 1 163 ? -13.183 7.212 -10.208 1.00 47.44 163 THR A O 1
ATOM 1331 N N . PRO A 1 164 ? -14.917 8.153 -11.310 1.00 36.72 164 PRO A N 1
ATOM 1332 C CA . PRO A 1 164 ? -14.073 8.988 -12.153 1.00 36.72 164 PRO A CA 1
ATOM 1333 C C . PRO A 1 164 ? -13.333 9.970 -11.243 1.00 36.72 164 PRO A C 1
ATOM 1335 O O . PRO A 1 164 ? -13.897 10.382 -10.227 1.00 36.72 164 PRO A O 1
ATOM 1338 N N . SER A 1 165 ? -12.098 10.319 -11.608 1.00 40.91 165 SER A N 1
ATOM 1339 C CA . SER A 1 165 ? -11.252 11.323 -10.951 1.00 40.91 165 SER A CA 1
ATOM 1340 C C . SER A 1 165 ? -12.067 12.353 -10.155 1.00 40.91 165 SER A C 1
ATOM 1342 O O . SER A 1 165 ? -12.678 13.255 -10.726 1.00 40.91 165 SER A O 1
ATOM 1344 N N . TRP A 1 166 ? -12.076 12.175 -8.834 1.00 44.31 166 TRP A N 1
ATOM 134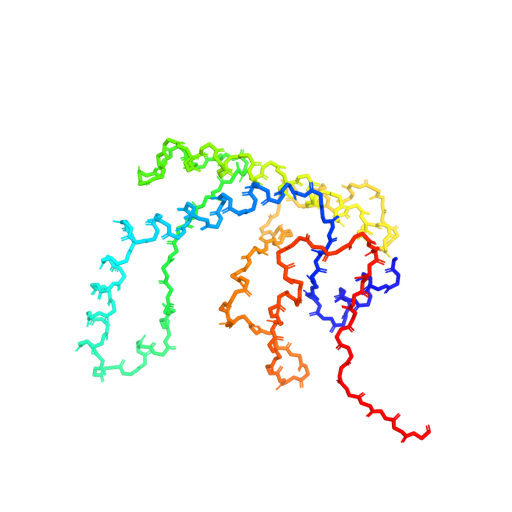5 C CA 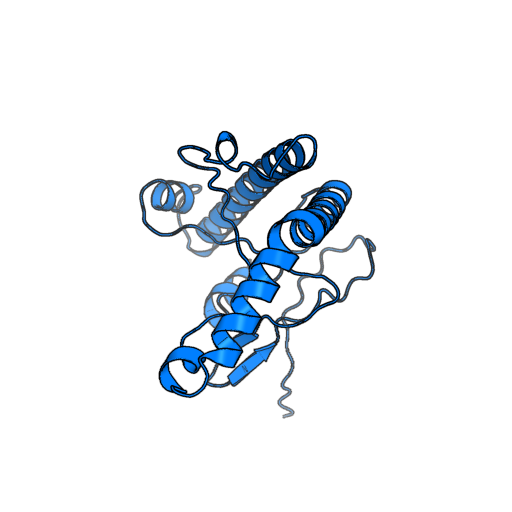. TRP A 1 166 ? -12.382 13.208 -7.851 1.00 44.31 166 TRP A CA 1
ATOM 1346 C C . TRP A 1 166 ? -13.750 13.914 -7.987 1.00 44.31 166 TRP A C 1
ATOM 1348 O O . TRP A 1 166 ? -13.831 15.114 -8.222 1.00 44.31 166 TRP A O 1
ATOM 1358 N N . SER A 1 167 ? -14.848 13.191 -7.748 1.00 33.09 167 SER A N 1
ATOM 1359 C CA . SER A 1 167 ? -16.151 13.755 -7.337 1.00 33.09 167 SER A CA 1
ATOM 1360 C C . SER A 1 167 ? -16.958 12.625 -6.678 1.00 33.09 167 SER A C 1
ATOM 1362 O O . SER A 1 167 ? -16.916 11.507 -7.180 1.00 33.09 167 SER A O 1
ATOM 1364 N N . THR A 1 168 ? -17.657 12.747 -5.554 1.00 36.12 168 THR A N 1
ATOM 1365 C CA . THR A 1 168 ? -18.313 13.874 -4.883 1.00 36.12 168 THR A CA 1
ATOM 1366 C C . THR A 1 168 ? -18.344 13.617 -3.375 1.00 36.12 168 THR A C 1
ATOM 1368 O O . THR A 1 168 ? -18.364 12.474 -2.922 1.00 36.12 168 THR A O 1
ATOM 1371 N N . SER A 1 169 ? -18.406 14.704 -2.613 1.00 41.78 169 SER A N 1
ATOM 1372 C CA . SER A 1 169 ? -18.750 14.758 -1.196 1.00 41.78 169 SER A CA 1
ATOM 1373 C C . SER A 1 169 ? -20.018 13.963 -0.881 1.00 41.78 169 SER A C 1
ATOM 1375 O O . SER A 1 169 ? -21.118 14.464 -1.069 1.00 41.78 169 SER A O 1
ATOM 1377 N N . GLU A 1 170 ? -19.862 12.736 -0.407 1.00 34.38 170 GLU A N 1
ATOM 1378 C CA . GLU A 1 170 ? -20.812 12.057 0.468 1.00 34.38 170 GLU A CA 1
ATOM 1379 C C . GLU A 1 170 ? -20.148 10.777 0.960 1.00 34.38 170 GLU A C 1
ATOM 1381 O O . GLU A 1 170 ? -19.598 9.985 0.190 1.00 34.38 170 GLU A O 1
ATOM 1386 N N . THR A 1 171 ? -20.131 10.599 2.274 1.00 38.22 171 THR A N 1
ATOM 1387 C CA . THR A 1 171 ? -19.588 9.402 2.894 1.00 38.22 171 THR A CA 1
ATOM 1388 C C . THR A 1 171 ? -20.483 8.230 2.494 1.00 38.22 171 THR A C 1
ATOM 1390 O O . THR A 1 171 ? -21.593 8.093 2.992 1.00 38.22 171 THR A O 1
ATOM 1393 N N . ASN A 1 172 ? -20.030 7.424 1.533 1.00 30.66 172 ASN A N 1
ATOM 1394 C CA . ASN A 1 172 ? -20.763 6.263 1.043 1.00 30.66 172 ASN A CA 1
ATOM 1395 C C . ASN A 1 172 ? -19.843 5.042 1.038 1.00 30.66 172 ASN A C 1
ATOM 1397 O O . ASN A 1 172 ? -19.056 4.814 0.124 1.00 30.66 172 ASN A O 1
ATOM 1401 N N . TRP A 1 173 ? -19.972 4.246 2.092 1.00 35.25 173 TRP A N 1
ATOM 1402 C CA . TRP A 1 173 ? -19.440 2.898 2.207 1.00 35.25 173 TRP A CA 1
ATOM 1403 C C . TRP A 1 173 ? -20.271 1.982 1.306 1.00 35.25 173 TRP A C 1
ATOM 1405 O O . TRP A 1 173 ? -21.491 1.902 1.464 1.00 35.25 173 TRP A O 1
ATOM 1415 N N . ARG A 1 174 ? -19.637 1.282 0.361 1.00 34.94 174 ARG A N 1
ATOM 1416 C CA . ARG A 1 174 ? -20.312 0.272 -0.465 1.00 34.94 174 ARG A CA 1
ATOM 1417 C C . ARG A 1 174 ? -19.780 -1.117 -0.137 1.00 34.94 174 ARG A C 1
ATOM 1419 O O . ARG A 1 174 ? -18.650 -1.453 -0.459 1.00 34.94 174 ARG A O 1
ATOM 1426 N N . SER A 1 175 ? -20.641 -1.923 0.480 1.00 33.88 175 SER A N 1
ATOM 1427 C CA . SER A 1 175 ? -20.537 -3.383 0.506 1.00 33.88 175 SER A CA 1
ATOM 1428 C C . SER A 1 175 ? -20.936 -3.908 -0.877 1.00 33.88 175 SER A C 1
ATOM 1430 O O . SER A 1 175 ? -22.016 -3.588 -1.383 1.00 33.88 175 SER A O 1
ATOM 1432 N N . SER A 1 176 ? -20.064 -4.687 -1.514 1.00 31.47 176 SER A N 1
ATOM 1433 C CA . SER A 1 176 ? -20.320 -5.369 -2.784 1.00 31.47 176 SER A CA 1
ATOM 1434 C C . SER A 1 176 ? -21.314 -6.521 -2.589 1.00 31.47 176 SER A C 1
ATOM 1436 O O . SER A 1 176 ? -20.960 -7.696 -2.616 1.00 31.47 176 SER A O 1
ATOM 1438 N N . ARG A 1 177 ? -22.605 -6.209 -2.422 1.00 31.50 177 ARG A N 1
ATOM 1439 C CA . ARG A 1 177 ? -23.671 -7.208 -2.583 1.00 31.50 177 ARG A CA 1
ATOM 1440 C C . ARG A 1 177 ? -23.981 -7.390 -4.065 1.00 31.50 177 ARG A C 1
ATOM 1442 O O . ARG A 1 177 ? -24.684 -6.580 -4.662 1.00 31.50 177 ARG A O 1
ATOM 1449 N N . THR A 1 178 ? -23.526 -8.499 -4.635 1.00 33.59 178 THR A N 1
ATOM 1450 C CA . THR A 1 178 ? -24.219 -9.130 -5.765 1.00 33.59 178 THR A CA 1
ATOM 1451 C C . THR A 1 178 ? -24.594 -10.548 -5.350 1.00 33.59 178 THR A C 1
ATOM 1453 O O . THR A 1 178 ? -23.749 -11.315 -4.905 1.00 33.59 178 THR A O 1
ATOM 1456 N N . GLY A 1 179 ? -25.887 -10.868 -5.422 1.00 26.53 179 GLY A N 1
ATOM 1457 C CA . GLY A 1 179 ? -26.425 -12.176 -5.043 1.00 26.53 179 GLY A CA 1
ATOM 1458 C C . GLY A 1 179 ? -27.763 -12.043 -4.333 1.00 26.53 179 GLY A C 1
ATOM 1459 O O . GLY A 1 179 ? -27.828 -12.042 -3.109 1.00 26.53 179 GLY A O 1
ATOM 1460 N N . GLY A 1 180 ? -28.831 -11.861 -5.109 1.00 25.77 180 GLY A N 1
ATOM 1461 C CA . GLY A 1 180 ? -30.188 -11.817 -4.581 1.00 25.77 180 GLY A CA 1
ATOM 1462 C C . GLY A 1 180 ? -30.638 -13.162 -4.019 1.00 25.77 180 GLY A C 1
ATOM 1463 O O . GLY A 1 180 ? -30.278 -14.215 -4.538 1.00 25.77 180 GLY A O 1
ATOM 1464 N N . ILE A 1 181 ? -31.516 -13.104 -3.023 1.00 25.12 181 ILE A N 1
ATOM 1465 C CA . ILE A 1 181 ? -32.527 -14.133 -2.799 1.00 25.12 181 ILE A CA 1
ATOM 1466 C C . ILE A 1 181 ? -33.864 -13.400 -2.700 1.00 25.12 181 ILE A C 1
ATOM 1468 O O . ILE A 1 181 ? -34.069 -12.560 -1.828 1.00 25.12 181 ILE A O 1
ATOM 1472 N N . ARG A 1 182 ? -34.741 -13.688 -3.667 1.00 25.50 182 ARG A N 1
ATOM 1473 C CA . ARG A 1 182 ? -36.183 -13.471 -3.557 1.00 25.50 182 ARG A CA 1
ATOM 1474 C C . ARG A 1 182 ? -36.765 -14.638 -2.761 1.00 25.50 182 ARG A C 1
ATOM 1476 O O . ARG A 1 182 ? -36.696 -15.764 -3.247 1.00 25.50 182 ARG A O 1
ATOM 1483 N N . ALA A 1 183 ? -37.348 -14.339 -1.610 1.00 33.69 183 ALA A N 1
ATOM 1484 C CA . ALA A 1 183 ? -38.679 -14.745 -1.150 1.00 33.69 183 ALA A CA 1
ATOM 1485 C C . ALA A 1 183 ? -38.955 -13.975 0.145 1.00 33.69 183 ALA A C 1
ATOM 1487 O O . ALA A 1 183 ? -38.068 -14.005 1.026 1.00 33.69 183 ALA A O 1
#

Radius of gyration: 19.71 Å; Cα contacts (8 Å, |Δi|>4): 104; chains: 1; bounding box: 59×43×48 Å

Secondary structure (DSSP, 8-state):
-HHHHHHHHHTS--PPPS-S--HHHHHHHHHHHHHHIIIIIHHHHHHHHHHHHHTTT-HHHHTT-----------SSS--TTS-TT--HHHHHHHHHHHHHHHHHHHHHHHHHHHHHTPPTTHHHHHHTTSS---------SS----EEEETTEEEE-------TT-----------------

Nearest PDB structures (foldseek):
  5gja-assembly1_E  TM=8.526E-01  e=3.739E-12  Arabidopsis thaliana
  5gja-assembly1_B  TM=8.492E-01  e=1.816E-11  Arabidopsis thaliana
  5gja-assembly1_H  TM=8.484E-01  e=2.315E-11  Arabidopsis thaliana
  5tcv-assembly1_A  TM=7.618E-01  e=1.597E-12  Petunia x hybrida
  1w9y-assembly1_A  TM=7.646E-01  e=3.739E-12  Petunia x hybrida

pLDDT: mean 80.56, std 19.66, range [25.12, 96.94]